Protein AF-A0ABD1QCY7-F1 (afdb_monomer_lite)

Secondary structure (DSSP, 8-state):
-------S----------SS-TT--TTHIIIIIIHHHHHTPPPPS-GGGEEES-GGGS-TTTTT-SSPPPSS-EEE-PPPP--TT--SS-EE-SSEEEEEEEEEEEEEETTTEEEEEEEEEEEESSSTTPEEEEEEEEEEEESSPTTS-----------HHHHHHHHHTTSS-GGG-SEE--TTGGG--TTS-SHHHHHHHHHHH---S--PEE-

Organism: NCBI:txid205694

Foldseek 3Di:
DDDDDDDPDDPPDDPPPQDDPPCQDPQCCVPQPVVCVVVVHDHPPSCLQEEEAACLADDNQARPHPHGHPPHHHYNHDDDDDDPPDPPAWRHYPFWIWGWPDDQDWDQAADPKTKGWTKTFTFGDPDPCGHTPVDMDIDIDIPDDPPPPPVPPDDDDDDLVVVLVCCVVVSYDQQSAQEDEDPPCVQCPCPDPDSNNSVVVSQVVPPDPGGHHYD

pLDDT: mean 72.65, std 16.99, range [29.14, 93.75]

Sequence (215 aa):
MSSTESTDEDDAQDIEDLGIPHNLLERELLEDYFLPFINHEELPANASKIFKTNLYKFHPQFFGMDEPIPWKAIVFTPIPRKTKYSLVADRKTKTGFWKIKKGPKLVPYGLDMVAYKREFDFYEVNTLRGRFTGISMIEYRLTNRPGNNVNGRFVLVMTPQILLHNLSHCFIRIEIIALLIFDECRYAQLESNHPYAEIMKIFYKADMAKLPYLA

InterPro domains:
  IPR003441 NAC domain [PF02365] (26-142)
  IPR003441 NAC domain [PS51005] (16-175)
  IPR027417 P-loop containing nucleoside triphosphate hydrolase [G3DSA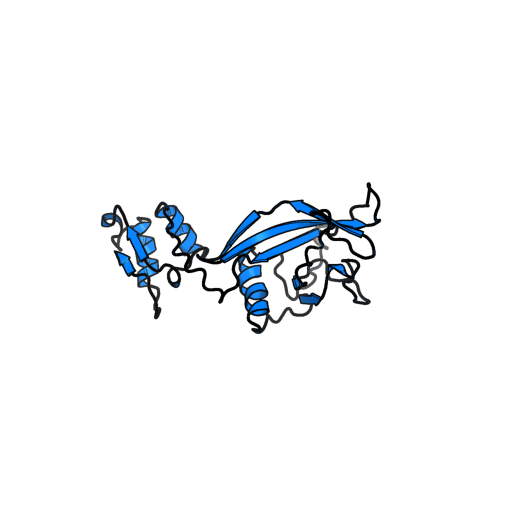:3.40.50.300] (119-213)
  IPR036093 NAC domain superfamily [SSF101941] (26-153)
  IPR051363 RIG-I-like Receptor (RLR) Helicase [PTHR14074] (149-204)

Structure (mmCIF, N/CA/C/O backbone):
data_AF-A0ABD1QCY7-F1
#
_entry.id   AF-A0ABD1QCY7-F1
#
loop_
_atom_site.group_PDB
_atom_site.id
_atom_site.type_symbol
_atom_site.label_atom_id
_atom_site.label_alt_id
_atom_site.label_comp_id
_atom_site.label_asym_id
_atom_site.label_entity_id
_atom_site.label_seq_id
_atom_site.pdbx_PDB_ins_code
_atom_site.Cartn_x
_atom_site.Cartn_y
_atom_site.Cartn_z
_atom_site.occupancy
_atom_site.B_iso_or_equiv
_atom_site.auth_seq_id
_atom_site.auth_comp_id
_atom_site.auth_asym_id
_atom_site.auth_atom_id
_atom_site.pdbx_PDB_model_num
ATOM 1 N N . MET A 1 1 ? 31.342 49.978 10.250 1.00 38.22 1 MET A N 1
ATOM 2 C CA . MET A 1 1 ? 31.518 48.962 9.190 1.00 38.22 1 MET A CA 1
ATOM 3 C C . MET A 1 1 ? 31.763 47.652 9.939 1.00 38.22 1 MET A C 1
ATOM 5 O O . MET A 1 1 ? 32.809 47.568 10.558 1.00 38.22 1 MET A O 1
ATOM 9 N N . SER A 1 2 ? 30.801 46.745 10.185 1.00 30.81 2 SER A N 1
ATOM 10 C CA . SER A 1 2 ? 29.719 46.216 9.316 1.00 30.81 2 SER A CA 1
ATOM 11 C C . SER A 1 2 ? 30.316 45.607 8.039 1.00 30.81 2 SER A C 1
ATOM 13 O O . SER A 1 2 ? 31.041 46.346 7.379 1.00 30.81 2 SER A O 1
ATOM 15 N N . SER A 1 3 ? 30.105 44.348 7.621 1.00 29.14 3 SER A N 1
ATOM 16 C CA . SER A 1 3 ? 29.377 43.146 8.129 1.00 29.14 3 SER A CA 1
ATOM 17 C C . SER A 1 3 ? 29.887 41.907 7.320 1.00 29.14 3 SER A C 1
ATOM 19 O O . SER A 1 3 ? 30.569 42.148 6.327 1.00 29.14 3 SER A O 1
ATOM 21 N N . THR A 1 4 ? 29.670 40.603 7.584 1.00 33.12 4 THR A N 1
ATOM 22 C CA . THR A 1 4 ? 28.994 39.760 8.620 1.00 33.12 4 THR A CA 1
ATOM 23 C C . THR A 1 4 ? 29.551 38.309 8.525 1.00 33.12 4 THR A C 1
ATOM 25 O O . THR A 1 4 ? 30.423 38.056 7.697 1.00 33.12 4 THR A O 1
ATOM 28 N N . GLU A 1 5 ? 29.070 37.359 9.340 1.00 40.97 5 GLU A N 1
ATOM 29 C CA . GLU A 1 5 ? 29.265 35.901 9.157 1.00 40.97 5 GLU A CA 1
ATOM 30 C C . GLU A 1 5 ? 28.408 35.304 8.016 1.00 40.97 5 GLU A C 1
ATOM 32 O O . GLU A 1 5 ? 27.333 35.826 7.720 1.00 40.97 5 GLU A O 1
ATOM 37 N N . SER A 1 6 ? 28.862 34.171 7.465 1.00 30.45 6 SER A N 1
ATOM 38 C CA . SER A 1 6 ? 28.091 33.040 6.890 1.00 30.45 6 SER A CA 1
ATOM 39 C C . SER A 1 6 ? 29.130 31.951 6.553 1.00 30.45 6 SER A C 1
ATOM 41 O O . SER A 1 6 ? 30.051 32.244 5.795 1.00 30.45 6 SER A O 1
ATOM 43 N N . THR A 1 7 ? 29.225 30.782 7.193 1.00 32.97 7 THR A N 1
ATOM 44 C CA . THR A 1 7 ? 28.228 29.709 7.394 1.00 32.97 7 THR A CA 1
ATOM 45 C C . THR A 1 7 ? 27.811 29.076 6.068 1.00 32.97 7 THR A C 1
ATOM 47 O O . THR A 1 7 ? 26.794 29.454 5.500 1.00 32.97 7 THR A O 1
ATOM 50 N N . ASP A 1 8 ? 28.605 28.106 5.602 1.00 33.22 8 ASP A N 1
ATOM 51 C CA . ASP A 1 8 ? 28.266 27.211 4.488 1.00 33.22 8 ASP A CA 1
ATOM 52 C C . ASP A 1 8 ? 27.304 26.101 4.973 1.00 33.22 8 ASP A C 1
ATOM 54 O O . ASP A 1 8 ? 27.658 24.922 5.047 1.00 33.22 8 ASP A O 1
ATOM 58 N N . GLU A 1 9 ? 26.086 26.496 5.342 1.00 43.38 9 GLU A N 1
ATOM 59 C CA . GLU A 1 9 ? 24.911 25.618 5.394 1.00 43.38 9 GLU A CA 1
ATOM 60 C C . GLU A 1 9 ? 23.889 26.128 4.360 1.00 43.38 9 GLU A C 1
ATOM 62 O O . GLU A 1 9 ? 23.876 27.312 4.038 1.00 43.38 9 GLU A O 1
ATOM 67 N N . ASP A 1 10 ? 23.056 25.219 3.847 1.00 40.22 10 ASP A N 1
ATOM 68 C CA . ASP A 1 10 ? 22.027 25.432 2.815 1.00 40.22 10 ASP A CA 1
ATOM 69 C C . ASP A 1 10 ? 22.489 25.813 1.393 1.00 40.22 10 ASP A C 1
ATOM 71 O O . ASP A 1 10 ? 22.553 26.973 1.001 1.00 40.22 10 ASP A O 1
ATOM 75 N N . ASP A 1 11 ? 22.628 24.783 0.549 1.00 33.50 11 ASP A N 1
ATOM 76 C CA . ASP A 1 11 ? 22.335 24.889 -0.894 1.00 33.50 11 ASP A CA 1
ATOM 77 C C . ASP A 1 11 ? 21.635 23.613 -1.424 1.00 33.50 11 ASP A C 1
ATOM 79 O O . ASP A 1 11 ? 21.791 23.175 -2.566 1.00 33.50 11 ASP A O 1
ATOM 83 N N . ALA A 1 12 ? 20.812 22.994 -0.570 1.00 36.62 12 ALA A N 1
ATOM 84 C CA . ALA A 1 12 ? 19.823 21.996 -0.975 1.00 36.62 12 ALA A CA 1
ATOM 85 C C . ALA A 1 12 ? 18.541 22.710 -1.439 1.00 36.62 12 ALA A C 1
ATOM 87 O O . ALA A 1 12 ? 17.493 22.571 -0.818 1.00 36.62 12 ALA A O 1
ATOM 88 N N . GLN A 1 13 ? 18.653 23.516 -2.502 1.00 36.19 13 GLN A N 1
ATOM 89 C CA . GLN A 1 13 ? 17.562 24.368 -2.984 1.00 36.19 13 GLN A CA 1
ATOM 90 C C . GLN A 1 13 ? 16.279 23.569 -3.239 1.00 36.19 13 GLN A C 1
ATOM 92 O O . GLN A 1 13 ? 16.278 22.575 -3.973 1.00 36.19 13 GLN A O 1
ATOM 97 N N . ASP A 1 14 ? 15.195 24.039 -2.620 1.00 38.22 14 ASP A N 1
ATOM 98 C CA . ASP A 1 14 ? 13.880 23.411 -2.637 1.00 38.22 14 ASP A CA 1
ATOM 99 C C . ASP A 1 14 ? 13.366 23.212 -4.067 1.00 38.22 14 ASP A C 1
ATOM 101 O O . ASP A 1 14 ? 12.888 24.132 -4.734 1.00 38.22 14 ASP A O 1
ATOM 105 N N . ILE A 1 15 ? 13.398 21.962 -4.530 1.00 38.19 15 ILE A N 1
ATOM 106 C CA . ILE A 1 15 ? 12.567 21.541 -5.654 1.00 38.19 15 ILE A CA 1
ATOM 107 C C . ILE A 1 15 ? 11.136 21.506 -5.120 1.00 38.19 15 ILE A C 1
ATOM 109 O O . ILE A 1 15 ? 10.785 20.560 -4.415 1.00 38.19 15 ILE A O 1
ATOM 113 N N . GLU A 1 16 ? 10.321 22.514 -5.458 1.00 37.19 16 GLU A N 1
ATOM 114 C CA . GLU A 1 16 ? 8.898 22.562 -5.100 1.00 37.19 16 GLU A CA 1
ATOM 115 C C . GLU A 1 16 ? 8.225 21.216 -5.419 1.00 37.19 16 GLU A C 1
ATOM 117 O O . GLU A 1 16 ? 7.999 20.853 -6.581 1.00 37.19 16 GLU A O 1
ATOM 122 N N . ASP A 1 17 ? 7.930 20.438 -4.371 1.00 45.06 17 ASP A N 1
ATOM 123 C CA . ASP A 1 17 ? 7.422 19.075 -4.493 1.00 45.06 17 ASP A CA 1
ATOM 124 C C . ASP A 1 17 ? 5.939 19.098 -4.871 1.00 45.06 17 ASP A C 1
ATOM 126 O O . ASP A 1 17 ? 5.046 18.824 -4.070 1.00 45.06 17 ASP A O 1
ATOM 130 N N . LEU A 1 18 ? 5.673 19.401 -6.144 1.00 41.47 18 LEU A N 1
ATOM 131 C CA . LEU A 1 18 ? 4.349 19.364 -6.756 1.00 41.47 18 LEU A CA 1
ATOM 132 C C . LEU A 1 18 ? 3.854 17.916 -6.870 1.00 41.47 18 LEU A C 1
ATOM 134 O O . LEU A 1 18 ? 3.820 17.316 -7.945 1.00 41.47 18 LEU A O 1
ATOM 138 N N . GLY A 1 19 ? 3.546 17.286 -5.736 1.00 57.03 19 GLY A N 1
ATOM 139 C CA . GLY A 1 19 ? 2.358 16.452 -5.676 1.00 57.03 19 GLY A CA 1
ATOM 140 C C . GLY A 1 19 ? 2.353 15.220 -4.771 1.00 57.03 19 GLY A C 1
ATOM 141 O O . GLY A 1 19 ? 1.276 14.899 -4.289 1.00 57.03 19 GLY A O 1
ATOM 142 N N . ILE A 1 20 ? 3.456 14.499 -4.531 1.00 52.41 20 ILE A N 1
ATOM 143 C CA . ILE A 1 20 ? 3.410 13.271 -3.702 1.00 52.41 20 ILE A CA 1
ATOM 144 C C . ILE A 1 20 ? 4.180 13.514 -2.406 1.00 52.41 20 ILE A C 1
ATOM 146 O O . ILE A 1 20 ? 5.406 13.449 -2.462 1.00 52.41 20 ILE A O 1
ATOM 150 N N . PRO A 1 21 ? 3.500 13.652 -1.247 1.00 56.81 21 PRO A N 1
ATOM 151 C CA . PRO A 1 21 ? 4.145 13.851 0.044 1.00 56.81 21 PRO A CA 1
ATOM 152 C C . PRO A 1 21 ? 5.373 12.960 0.236 1.00 56.81 21 PRO A C 1
ATOM 154 O O . PRO A 1 21 ? 5.299 11.730 0.081 1.00 56.81 21 PRO A O 1
ATOM 157 N N . HIS A 1 22 ? 6.506 13.566 0.602 1.00 48.53 22 HIS A N 1
ATOM 158 C CA . HIS A 1 22 ? 7.756 12.853 0.885 1.00 48.53 22 HIS A CA 1
ATOM 159 C C . HIS A 1 22 ? 7.519 11.637 1.805 1.00 48.53 22 HIS A C 1
ATOM 161 O O . HIS A 1 22 ? 7.961 10.532 1.474 1.00 48.53 22 HIS A O 1
ATOM 167 N N . ASN A 1 23 ? 6.689 11.808 2.843 1.00 55.94 23 ASN A N 1
ATOM 168 C CA . ASN A 1 23 ? 6.316 10.794 3.839 1.00 55.94 23 ASN A CA 1
ATOM 169 C C . ASN A 1 23 ? 4.879 10.245 3.705 1.00 55.94 23 ASN A C 1
ATOM 171 O O . ASN A 1 23 ? 4.237 9.991 4.720 1.00 55.94 23 ASN A O 1
ATOM 175 N N . LEU A 1 24 ? 4.381 10.031 2.479 1.00 64.56 24 LEU A N 1
ATOM 176 C CA . LEU A 1 24 ? 3.076 9.387 2.255 1.00 64.56 24 LEU A CA 1
ATOM 177 C C . LEU A 1 24 ? 2.952 8.058 3.038 1.00 64.56 24 LEU A C 1
ATOM 179 O O . LEU A 1 24 ? 3.728 7.119 2.813 1.00 64.56 24 LEU A O 1
ATOM 183 N N . LEU A 1 25 ? 1.981 7.978 3.947 1.00 72.06 25 LEU A N 1
ATOM 184 C CA . LEU A 1 25 ? 1.747 6.827 4.818 1.00 72.06 25 LEU A CA 1
ATOM 185 C C . LEU A 1 25 ? 1.228 5.617 4.022 1.00 72.06 25 LEU A C 1
ATOM 187 O O . LEU A 1 25 ? 0.581 5.756 2.983 1.00 72.06 25 LEU A O 1
ATOM 191 N N . GLU A 1 26 ? 1.442 4.395 4.543 1.00 74.06 26 GLU A N 1
ATOM 192 C CA . GLU A 1 26 ? 0.909 3.165 3.915 1.00 74.06 26 GLU A CA 1
ATOM 193 C C . GLU A 1 26 ? -0.630 3.217 3.770 1.00 74.06 26 GLU A C 1
ATOM 195 O O . GLU A 1 26 ? -1.173 2.575 2.875 1.00 74.06 26 GLU A O 1
ATOM 200 N N . ARG A 1 27 ? -1.314 4.001 4.621 1.00 73.56 27 ARG A N 1
ATOM 201 C CA . ARG A 1 27 ? -2.763 4.251 4.590 1.00 73.56 27 ARG A CA 1
ATOM 202 C C . ARG A 1 27 ? -3.172 5.229 3.483 1.00 73.56 27 ARG A C 1
ATOM 204 O O . ARG A 1 27 ? -4.003 4.860 2.668 1.00 73.56 27 ARG A O 1
ATOM 211 N N . GLU A 1 28 ? -2.566 6.412 3.414 1.00 76.94 28 GLU A N 1
ATOM 212 C CA . GLU A 1 28 ? -2.859 7.452 2.403 1.00 76.94 28 GLU A CA 1
ATOM 213 C C . GLU A 1 28 ? -2.680 6.910 0.975 1.00 76.94 28 GLU A C 1
ATOM 215 O O . GLU A 1 28 ? -3.525 7.097 0.106 1.00 76.94 28 GLU A O 1
ATOM 220 N N . LEU A 1 29 ? -1.637 6.102 0.737 1.00 78.31 29 LEU A N 1
ATOM 221 C CA . LEU A 1 29 ? -1.444 5.424 -0.552 1.00 78.31 29 LEU A CA 1
ATOM 222 C C . LEU A 1 29 ? -2.615 4.490 -0.926 1.00 78.31 29 LEU A C 1
ATOM 224 O O . LEU A 1 29 ? -2.925 4.325 -2.110 1.00 78.31 29 LEU A O 1
ATOM 228 N N . LEU A 1 30 ? -3.264 3.867 0.060 1.00 78.50 30 LEU A N 1
ATOM 229 C CA . LEU A 1 30 ? -4.436 3.020 -0.159 1.00 78.50 30 LEU A CA 1
ATOM 230 C C . LEU A 1 30 ? -5.724 3.847 -0.302 1.00 78.50 30 LEU A C 1
ATOM 232 O O . LEU A 1 30 ? -6.497 3.556 -1.211 1.00 78.50 30 LEU A O 1
ATOM 236 N N . GLU A 1 31 ? -5.932 4.857 0.550 1.00 77.56 31 GLU A N 1
ATOM 237 C CA . GLU A 1 31 ? -7.152 5.685 0.603 1.00 77.56 31 GLU A CA 1
ATOM 238 C C . GLU A 1 31 ? -7.260 6.671 -0.551 1.00 77.56 31 GLU A C 1
ATOM 240 O O . GLU A 1 31 ? -8.290 6.699 -1.212 1.00 77.56 31 GLU A O 1
ATOM 245 N N . ASP A 1 32 ? -6.201 7.424 -0.834 1.00 77.88 32 ASP A N 1
ATOM 246 C CA . ASP A 1 32 ? -6.275 8.575 -1.738 1.00 77.88 32 ASP A CA 1
ATOM 247 C C . ASP A 1 32 ? -5.892 8.210 -3.182 1.00 77.88 32 ASP A C 1
ATOM 249 O O . ASP A 1 32 ? -6.150 8.965 -4.116 1.00 77.88 32 ASP A O 1
ATOM 253 N N . TYR A 1 33 ? -5.267 7.042 -3.385 1.00 81.31 33 TYR A N 1
ATOM 254 C CA . TYR A 1 33 ? -4.750 6.624 -4.694 1.00 81.31 33 TYR A CA 1
ATOM 255 C C . TYR A 1 33 ? -5.262 5.256 -5.131 1.00 81.31 33 TYR A C 1
ATOM 257 O O . TYR A 1 33 ? -5.811 5.126 -6.225 1.00 81.31 33 TYR A O 1
ATOM 265 N N . PHE A 1 34 ? -5.048 4.204 -4.335 1.00 79.06 34 PHE A N 1
ATOM 266 C CA . PHE A 1 34 ? -5.313 2.847 -4.820 1.00 79.06 34 PHE A CA 1
ATOM 267 C C . PHE A 1 34 ? -6.804 2.510 -4.869 1.00 79.06 34 PHE A C 1
ATOM 269 O O . PHE A 1 34 ? -7.238 1.907 -5.852 1.00 79.06 34 PHE A O 1
ATOM 276 N N . LEU A 1 35 ? -7.578 2.911 -3.856 1.00 78.12 35 LEU A N 1
ATOM 277 C CA . LEU A 1 35 ? -9.026 2.706 -3.818 1.00 78.12 35 LEU A CA 1
ATOM 278 C C . LEU A 1 35 ? -9.773 3.541 -4.877 1.00 78.12 35 LEU A C 1
ATOM 280 O O . LEU A 1 35 ? -10.454 2.923 -5.700 1.00 78.12 35 LEU A O 1
ATOM 284 N N . PRO A 1 36 ? -9.570 4.871 -4.986 1.00 79.75 36 PRO A N 1
ATOM 285 C CA . PRO A 1 36 ? -10.172 5.674 -6.047 1.00 79.75 36 PRO A CA 1
ATOM 286 C C . PRO A 1 36 ? -9.847 5.135 -7.446 1.00 79.75 36 PRO A C 1
ATOM 288 O O . PRO A 1 36 ? -10.733 4.980 -8.287 1.00 79.75 36 PRO A O 1
ATOM 291 N N . PHE A 1 37 ? -8.594 4.717 -7.682 1.00 80.44 37 PHE A N 1
ATOM 292 C CA . PHE A 1 37 ? -8.192 4.134 -8.963 1.00 80.44 37 PHE A CA 1
ATOM 293 C C . PHE A 1 37 ? -8.963 2.856 -9.333 1.00 80.44 37 PHE A C 1
ATOM 295 O O . PHE A 1 37 ? -9.325 2.697 -10.502 1.00 80.44 37 PHE A O 1
ATOM 302 N N . ILE A 1 38 ? -9.201 1.934 -8.387 1.00 76.12 38 ILE A N 1
ATOM 303 C CA . ILE A 1 38 ? -9.954 0.700 -8.686 1.00 76.12 38 ILE A CA 1
ATOM 304 C C . ILE A 1 38 ? -11.465 0.928 -8.776 1.00 76.12 38 ILE A C 1
ATOM 306 O O . ILE A 1 38 ? -12.134 0.166 -9.472 1.00 76.12 38 ILE A O 1
ATOM 310 N N . ASN A 1 39 ? -11.983 1.959 -8.106 1.00 76.94 39 ASN A N 1
ATOM 311 C CA . ASN A 1 39 ? -13.393 2.344 -8.147 1.00 76.94 39 ASN A CA 1
ATOM 312 C C . ASN A 1 39 ? -13.743 3.219 -9.366 1.00 76.94 39 ASN A C 1
ATOM 314 O O . ASN A 1 39 ? -14.919 3.471 -9.613 1.00 76.94 39 ASN A O 1
ATOM 318 N N . HIS A 1 40 ? -12.739 3.637 -10.149 1.00 78.38 40 HIS A N 1
ATOM 319 C CA . HIS A 1 40 ? -12.860 4.591 -11.260 1.00 78.38 40 HIS A CA 1
ATOM 320 C C . HIS A 1 40 ? -13.256 6.016 -10.832 1.00 78.38 40 HIS A C 1
ATOM 322 O O . HIS A 1 40 ? -13.827 6.767 -11.620 1.00 78.38 40 HIS A O 1
ATOM 328 N N . GLU A 1 41 ? -12.911 6.389 -9.603 1.00 79.94 41 GLU A N 1
ATOM 329 C CA . GLU A 1 41 ? -13.046 7.744 -9.066 1.00 79.94 41 GLU A CA 1
ATOM 330 C C . GLU A 1 41 ? -11.899 8.651 -9.562 1.00 79.94 41 GLU A C 1
ATOM 332 O O . GLU A 1 41 ? -10.888 8.186 -10.110 1.00 79.94 41 GLU A O 1
ATOM 337 N N . GLU A 1 42 ? -12.051 9.965 -9.384 1.00 79.94 42 GLU A N 1
ATOM 338 C CA . GLU A 1 42 ? -10.982 10.923 -9.675 1.00 79.94 42 GLU A CA 1
ATOM 339 C C . GLU A 1 42 ? -9.834 10.778 -8.667 1.00 79.94 42 GLU A C 1
ATOM 341 O O . GLU A 1 42 ? -10.040 10.548 -7.478 1.00 79.94 42 GLU A O 1
ATOM 346 N N . LEU A 1 43 ? -8.601 10.896 -9.162 1.00 80.81 43 LEU A N 1
ATOM 347 C CA . LEU A 1 43 ? -7.400 10.884 -8.330 1.00 80.81 43 LEU A CA 1
ATOM 348 C C . LEU A 1 43 ? -7.022 12.322 -7.946 1.00 80.81 43 LEU A C 1
ATOM 350 O O . LEU A 1 43 ? -7.348 13.241 -8.702 1.00 80.81 43 LEU A O 1
ATOM 354 N N . PRO A 1 44 ? -6.291 12.529 -6.834 1.00 79.50 44 PRO A N 1
ATOM 355 C CA . PRO A 1 44 ? -5.768 13.840 -6.469 1.00 79.50 44 PRO A CA 1
ATOM 356 C C . PRO A 1 44 ? -5.017 14.517 -7.630 1.00 79.50 44 PRO A C 1
ATOM 358 O O . PRO A 1 44 ? -4.442 13.861 -8.499 1.00 79.50 44 PRO A O 1
ATOM 361 N N . ALA A 1 45 ? -5.003 15.853 -7.645 1.00 64.81 45 ALA A N 1
ATOM 362 C CA . ALA A 1 45 ? -4.534 16.653 -8.786 1.00 64.81 45 ALA A CA 1
ATOM 363 C C . ALA A 1 45 ? -3.024 16.529 -9.115 1.00 64.81 45 ALA A C 1
ATOM 365 O O . ALA A 1 45 ? -2.540 17.122 -10.077 1.00 64.81 45 ALA A O 1
ATOM 366 N N . ASN A 1 46 ? -2.269 15.723 -8.366 1.00 65.00 46 ASN A N 1
ATOM 367 C CA . ASN A 1 46 ? -0.843 15.428 -8.539 1.00 65.00 46 ASN A CA 1
ATOM 368 C C . ASN A 1 46 ? -0.532 14.455 -9.701 1.00 65.00 46 ASN A C 1
ATOM 370 O O . ASN A 1 46 ? 0.399 13.645 -9.633 1.00 65.00 46 ASN A O 1
ATOM 374 N N . ALA A 1 47 ? -1.303 14.537 -10.787 1.00 56.06 47 ALA A N 1
ATOM 375 C CA . ALA A 1 47 ? -1.320 13.557 -11.869 1.00 56.06 47 ALA A CA 1
ATOM 376 C C . ALA A 1 47 ? 0.036 13.355 -12.579 1.00 56.06 47 ALA A C 1
ATOM 378 O O . ALA A 1 47 ? 0.287 12.270 -13.099 1.00 56.06 47 ALA A O 1
ATOM 379 N N . SER A 1 48 ? 0.937 14.346 -12.562 1.00 61.28 48 SER A N 1
ATOM 380 C CA . SER A 1 48 ? 2.271 14.276 -13.189 1.00 61.28 48 SER A CA 1
ATOM 381 C C . SER A 1 48 ? 3.182 13.177 -12.624 1.00 61.28 48 SER A C 1
ATOM 383 O O . SER A 1 48 ? 4.126 12.757 -13.291 1.00 61.28 48 SER A O 1
ATOM 385 N N . LYS A 1 49 ? 2.899 12.681 -11.412 1.00 74.12 49 LYS A N 1
ATOM 386 C CA . LYS A 1 49 ? 3.660 11.608 -10.746 1.00 74.12 49 LYS A CA 1
ATOM 387 C C . LYS A 1 49 ? 2.910 10.263 -10.729 1.00 74.12 49 LYS A C 1
ATOM 389 O O . LYS A 1 49 ? 3.362 9.319 -10.074 1.00 74.12 49 LYS A O 1
ATOM 394 N N . ILE A 1 50 ? 1.779 10.160 -11.440 1.00 79.06 50 ILE A N 1
ATOM 395 C CA . ILE A 1 50 ? 0.899 8.983 -11.477 1.00 79.06 50 ILE A CA 1
ATOM 396 C C . ILE A 1 50 ? 0.857 8.378 -12.887 1.00 79.06 50 ILE A C 1
ATOM 398 O O . ILE A 1 50 ? 0.332 8.967 -13.828 1.00 79.06 50 ILE A O 1
ATOM 402 N N . PHE A 1 51 ? 1.317 7.134 -13.023 1.00 81.56 51 PHE A N 1
ATOM 403 C CA . PHE A 1 51 ? 1.417 6.439 -14.308 1.00 81.56 51 PHE A CA 1
ATOM 404 C C . PHE A 1 51 ? 0.487 5.221 -14.372 1.00 81.56 51 PHE A C 1
ATOM 406 O O . PHE A 1 51 ? 0.434 4.406 -13.453 1.00 81.56 51 PHE A O 1
ATOM 413 N N . LYS A 1 52 ? -0.225 5.052 -15.493 1.00 83.50 52 LYS A N 1
ATOM 414 C CA . LYS A 1 52 ? -1.123 3.911 -15.762 1.00 83.50 52 LYS A CA 1
ATOM 415 C C . LYS A 1 52 ? -0.538 3.070 -16.905 1.00 83.50 52 LYS A C 1
ATOM 417 O O . LYS A 1 52 ? -0.858 3.288 -18.068 1.00 83.50 52 LYS A O 1
ATOM 422 N N . THR A 1 53 ? 0.377 2.147 -16.596 1.00 83.44 53 THR A N 1
ATOM 423 C CA . THR A 1 53 ? 1.168 1.410 -17.607 1.00 83.44 53 THR A CA 1
ATOM 424 C C . THR A 1 53 ? 1.629 0.035 -17.114 1.00 83.44 53 THR A C 1
ATOM 426 O O . THR A 1 53 ? 1.672 -0.238 -15.918 1.00 83.44 53 THR A O 1
ATOM 429 N N . ASN A 1 54 ? 2.004 -0.862 -18.032 1.00 83.31 54 ASN A N 1
ATOM 430 C CA . ASN A 1 54 ? 2.561 -2.166 -17.670 1.00 83.31 54 ASN A CA 1
ATOM 431 C C . ASN A 1 54 ? 4.069 -2.066 -17.404 1.00 83.31 54 ASN A C 1
ATOM 433 O O . ASN A 1 54 ? 4.891 -2.292 -18.295 1.00 83.31 54 ASN A O 1
ATOM 437 N N . LEU A 1 55 ? 4.401 -1.806 -16.140 1.00 84.69 55 LEU A N 1
ATOM 438 C CA . LEU A 1 55 ? 5.755 -1.700 -15.589 1.00 84.69 55 LEU A CA 1
ATOM 439 C C . LEU A 1 55 ? 6.690 -2.867 -15.976 1.00 84.69 55 LEU A C 1
ATOM 441 O O . LEU A 1 55 ? 7.900 -2.681 -16.066 1.00 84.69 55 LEU A O 1
ATOM 445 N N . TYR A 1 56 ? 6.161 -4.062 -16.264 1.00 83.75 56 TYR A N 1
ATOM 446 C CA . TYR A 1 56 ? 6.972 -5.238 -16.616 1.00 83.75 56 TYR A CA 1
ATOM 447 C C . TYR A 1 56 ? 7.397 -5.295 -18.092 1.00 83.75 56 TYR A C 1
ATOM 449 O O . TYR A 1 56 ? 8.209 -6.140 -18.460 1.00 83.75 56 TYR A O 1
ATOM 457 N N . LYS A 1 57 ? 6.886 -4.407 -18.956 1.00 84.62 57 LYS A N 1
ATOM 458 C CA . LYS A 1 57 ? 7.283 -4.347 -20.376 1.00 84.62 57 LYS A CA 1
ATOM 459 C C . LYS A 1 57 ? 8.530 -3.495 -20.644 1.00 84.62 57 LYS A C 1
ATOM 461 O O . LYS A 1 57 ? 9.088 -3.591 -21.739 1.00 84.62 57 LYS A O 1
ATOM 466 N N . PHE A 1 58 ? 8.962 -2.686 -19.678 1.00 85.88 58 PHE A N 1
ATOM 467 C CA . PHE A 1 58 ? 9.879 -1.562 -19.888 1.00 85.88 58 PHE A CA 1
ATOM 468 C C . PHE A 1 58 ? 11.061 -1.567 -18.906 1.00 85.88 58 PHE A C 1
ATOM 470 O O . PHE A 1 58 ? 11.058 -2.304 -17.920 1.00 85.88 58 PHE A O 1
ATOM 477 N N . HIS A 1 59 ? 12.075 -0.738 -19.172 1.00 87.62 59 HIS A N 1
ATOM 478 C CA . HIS A 1 59 ? 13.077 -0.383 -18.163 1.00 87.62 59 HIS A CA 1
ATOM 479 C C . HIS A 1 59 ? 12.434 0.572 -17.137 1.00 87.62 59 HIS A C 1
ATOM 481 O O . HIS A 1 59 ? 11.711 1.487 -17.551 1.00 87.62 59 HIS A O 1
ATOM 487 N N . PRO A 1 60 ? 12.651 0.390 -15.822 1.00 86.50 60 PRO A N 1
ATOM 488 C CA . PRO A 1 60 ? 11.871 1.103 -14.819 1.00 86.50 60 PRO A CA 1
ATOM 489 C C . PRO A 1 60 ? 12.188 2.588 -14.673 1.00 86.50 60 PRO A C 1
ATOM 491 O O . PRO A 1 60 ? 11.375 3.299 -14.107 1.00 86.50 60 PRO A O 1
ATOM 494 N N . GLN A 1 61 ? 13.302 3.074 -15.220 1.00 86.06 61 GLN A N 1
ATOM 495 C CA . GLN A 1 61 ? 13.563 4.515 -15.269 1.00 86.06 61 GLN A CA 1
ATOM 496 C C . GLN A 1 61 ? 12.701 5.260 -16.303 1.00 86.06 61 GLN A C 1
ATOM 498 O O . GLN A 1 61 ? 12.595 6.473 -16.222 1.00 86.06 61 GLN A O 1
ATOM 503 N N . PHE A 1 62 ? 12.080 4.557 -17.256 1.00 84.44 62 PHE A N 1
ATOM 504 C CA . PHE A 1 62 ? 11.363 5.183 -18.378 1.00 84.44 62 PHE A CA 1
ATOM 505 C C . PHE A 1 62 ? 9.895 4.747 -18.485 1.00 84.44 62 PHE A C 1
ATOM 507 O O . PHE A 1 62 ? 9.059 5.489 -18.979 1.00 84.44 62 PHE A O 1
ATOM 514 N N . PHE A 1 63 ? 9.556 3.512 -18.090 1.00 75.25 63 PHE A N 1
ATOM 515 C CA . PHE A 1 63 ? 8.214 2.913 -18.247 1.00 75.25 63 PHE A CA 1
ATOM 516 C C . PHE A 1 63 ? 7.561 3.023 -19.647 1.00 75.25 63 PHE A C 1
ATOM 518 O O . PHE A 1 63 ? 6.349 2.835 -19.777 1.00 75.25 63 PHE A O 1
ATOM 525 N N . GLY A 1 64 ? 8.364 3.244 -20.693 1.00 71.75 64 GLY A N 1
ATOM 526 C CA . GLY A 1 64 ? 7.896 3.423 -22.071 1.00 71.75 64 GLY A CA 1
ATOM 527 C C . GLY A 1 64 ? 7.693 4.880 -22.498 1.00 71.75 64 GLY A C 1
ATOM 528 O O . GLY A 1 64 ? 7.152 5.087 -23.578 1.00 71.75 64 GLY A O 1
ATOM 529 N N . MET A 1 65 ? 8.114 5.843 -21.675 1.00 78.25 65 MET A N 1
ATOM 530 C CA . MET A 1 65 ? 8.258 7.257 -22.030 1.00 78.25 65 MET A CA 1
ATOM 531 C C . MET A 1 65 ? 9.657 7.533 -22.599 1.00 78.25 65 MET A C 1
ATOM 533 O O . MET A 1 65 ? 10.590 6.768 -22.339 1.00 78.25 65 MET A O 1
ATOM 537 N N . ASP A 1 66 ? 9.797 8.631 -23.341 1.00 80.50 66 ASP A N 1
ATOM 538 C CA . ASP A 1 66 ? 11.089 9.091 -23.870 1.00 80.50 66 ASP A CA 1
ATOM 539 C C . ASP A 1 66 ? 11.956 9.758 -22.784 1.00 80.50 66 ASP A C 1
ATOM 541 O O . ASP A 1 66 ? 13.182 9.640 -22.796 1.00 80.50 66 ASP A O 1
ATOM 545 N N . GLU A 1 67 ? 11.320 10.409 -21.806 1.00 81.38 67 GLU A N 1
ATOM 546 C CA . GLU A 1 67 ? 11.977 11.043 -20.659 1.00 81.38 67 GLU A CA 1
ATOM 547 C C . GLU A 1 67 ? 12.025 10.120 -19.425 1.00 81.38 67 GLU A C 1
ATOM 549 O O . GLU A 1 67 ? 11.144 9.269 -19.239 1.00 81.38 67 GLU A O 1
ATOM 554 N N . PRO A 1 68 ? 13.048 10.257 -18.558 1.00 82.81 68 PRO A N 1
ATOM 555 C CA . PRO A 1 68 ? 13.122 9.507 -17.313 1.00 82.81 6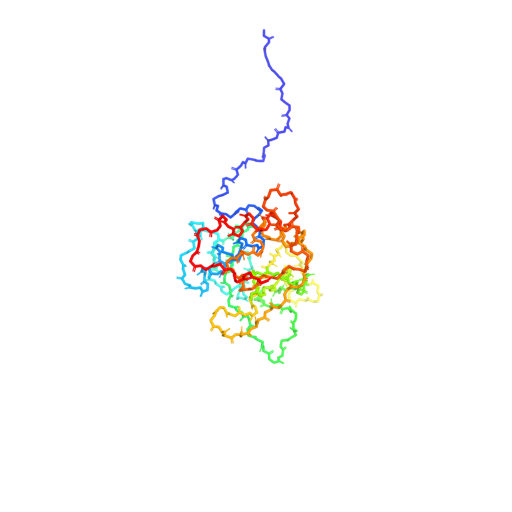8 PRO A CA 1
ATOM 556 C C . PRO A 1 68 ? 12.057 9.972 -16.309 1.00 82.81 68 PRO A C 1
ATOM 558 O O . PRO A 1 68 ? 11.750 11.156 -16.197 1.00 82.81 68 PRO A O 1
ATOM 561 N N . ILE A 1 69 ? 11.524 9.036 -15.526 1.00 78.25 69 ILE A N 1
ATOM 562 C CA . ILE A 1 69 ? 10.547 9.340 -14.474 1.00 78.25 69 ILE A CA 1
ATOM 563 C C . ILE A 1 69 ? 11.172 10.132 -13.308 1.00 78.25 69 ILE A C 1
ATOM 565 O O . ILE A 1 69 ? 12.374 10.001 -13.050 1.00 78.25 69 ILE A O 1
ATOM 569 N N . PRO A 1 70 ? 10.359 10.873 -12.527 1.00 78.88 70 PRO A N 1
ATOM 570 C CA . PRO A 1 70 ? 10.792 11.455 -11.260 1.00 78.88 70 PRO A CA 1
ATOM 571 C C . PRO A 1 70 ? 11.322 10.403 -10.274 1.00 78.88 70 PRO A C 1
ATOM 573 O O . PRO A 1 70 ? 10.931 9.236 -10.315 1.00 78.88 70 PRO A O 1
ATOM 576 N N . TRP A 1 71 ? 12.141 10.841 -9.312 1.00 78.19 71 TRP A N 1
ATOM 577 C CA . TRP A 1 71 ? 12.749 9.982 -8.281 1.00 78.19 71 TRP A CA 1
ATOM 578 C C . TRP A 1 71 ? 11.734 9.173 -7.442 1.00 78.19 71 TRP A C 1
ATOM 580 O O . TRP A 1 71 ? 12.084 8.134 -6.880 1.00 78.19 71 TRP A O 1
ATOM 590 N N . LYS A 1 72 ? 10.471 9.622 -7.381 1.00 80.44 72 LYS A N 1
ATOM 591 C CA . LYS A 1 72 ? 9.331 8.937 -6.757 1.00 80.44 72 LYS A CA 1
ATOM 592 C C . LYS A 1 72 ? 8.097 9.069 -7.653 1.00 80.44 72 LYS A C 1
ATOM 594 O O . LYS A 1 72 ? 7.731 10.172 -8.050 1.00 80.44 72 LYS A O 1
ATOM 599 N N . ALA A 1 73 ? 7.439 7.946 -7.937 1.00 83.81 73 ALA A N 1
ATOM 600 C CA . ALA A 1 73 ? 6.241 7.879 -8.773 1.00 83.81 73 ALA A CA 1
ATOM 601 C C . ALA A 1 73 ? 5.286 6.772 -8.295 1.00 83.81 73 ALA A C 1
ATOM 603 O O . ALA A 1 73 ? 5.727 5.738 -7.785 1.00 83.81 73 ALA A O 1
ATOM 604 N N . ILE A 1 74 ? 3.981 6.962 -8.502 1.00 84.75 74 ILE A N 1
ATOM 605 C CA . ILE A 1 74 ? 2.952 5.930 -8.302 1.00 84.75 74 ILE A CA 1
ATOM 606 C C . ILE A 1 74 ? 2.643 5.297 -9.660 1.00 84.75 74 ILE A C 1
ATOM 608 O O . ILE A 1 74 ? 2.367 5.996 -10.632 1.00 84.75 74 ILE A O 1
ATOM 612 N N . VAL A 1 75 ? 2.683 3.963 -9.740 1.00 86.00 75 VAL A N 1
ATOM 613 C CA . VAL A 1 75 ? 2.479 3.232 -11.001 1.00 86.00 75 VAL A CA 1
ATOM 614 C C . VAL A 1 75 ? 1.396 2.173 -10.847 1.00 86.00 75 VAL A C 1
ATOM 616 O O . VAL A 1 75 ? 1.603 1.122 -10.236 1.00 86.00 75 VAL A O 1
ATOM 619 N N . PHE A 1 76 ? 0.251 2.411 -11.476 1.00 86.62 76 PHE A N 1
ATOM 620 C CA . PHE A 1 76 ? -0.808 1.423 -11.613 1.00 86.62 76 PHE A CA 1
ATOM 621 C C . PHE A 1 76 ? -0.468 0.463 -12.756 1.00 86.62 76 PHE A C 1
ATOM 623 O O . PHE A 1 76 ? -0.627 0.786 -13.936 1.00 86.62 76 PHE A O 1
ATOM 630 N N . THR A 1 77 ? 0.013 -0.730 -12.395 1.00 84.31 77 THR A N 1
ATOM 631 C CA . THR A 1 77 ? 0.430 -1.781 -13.335 1.00 84.31 77 THR A CA 1
ATOM 632 C C . THR A 1 77 ? -0.443 -3.038 -13.226 1.00 84.31 77 THR A C 1
ATOM 634 O O . THR A 1 77 ? -0.801 -3.440 -12.115 1.00 84.31 77 THR A O 1
ATOM 637 N N . PRO A 1 78 ? -0.792 -3.711 -14.343 1.00 82.00 78 PRO A N 1
ATOM 638 C CA . PRO A 1 78 ? -1.536 -4.964 -14.301 1.00 82.00 78 PRO A CA 1
ATOM 639 C C . PRO A 1 78 ? -0.806 -6.050 -13.503 1.00 82.00 78 PRO A C 1
ATOM 641 O O . PRO A 1 78 ? 0.403 -6.248 -13.650 1.00 82.00 78 PRO A O 1
ATOM 644 N N . ILE A 1 79 ? -1.557 -6.826 -12.716 1.00 73.38 79 ILE A N 1
ATOM 645 C CA . ILE A 1 79 ? -1.008 -7.977 -11.989 1.00 73.38 79 ILE A CA 1
ATOM 646 C C . ILE A 1 79 ? -0.425 -8.976 -13.010 1.00 73.38 79 ILE A C 1
ATOM 648 O O . ILE A 1 79 ? -1.157 -9.433 -13.896 1.00 73.38 79 ILE A O 1
ATOM 652 N N . PRO A 1 80 ? 0.863 -9.359 -12.905 1.00 66.69 80 PRO A N 1
ATOM 653 C CA . PRO A 1 80 ? 1.466 -10.294 -13.843 1.00 66.69 80 PRO A CA 1
ATOM 654 C C . PRO A 1 80 ? 0.796 -11.669 -13.723 1.00 66.69 80 PRO A C 1
ATOM 656 O O . PRO A 1 80 ? 0.691 -12.238 -12.632 1.00 66.69 80 PRO A O 1
ATOM 659 N N . ARG A 1 81 ? 0.331 -12.206 -14.859 1.00 57.72 81 ARG A N 1
ATOM 660 C CA . ARG A 1 81 ? -0.289 -13.537 -14.935 1.00 57.72 81 ARG A CA 1
ATOM 661 C C . ARG A 1 81 ? 0.746 -14.599 -14.554 1.00 57.72 81 ARG A C 1
ATOM 663 O O . ARG A 1 81 ? 1.822 -14.642 -15.147 1.00 57.72 81 ARG A O 1
ATOM 670 N N . LYS A 1 82 ? 0.411 -15.485 -13.610 1.00 55.50 82 LYS A N 1
ATOM 671 C CA . LYS A 1 82 ? 1.241 -16.656 -13.284 1.00 55.50 82 LYS A CA 1
ATOM 672 C C . LYS A 1 82 ? 1.286 -17.590 -14.498 1.00 55.50 82 LYS A C 1
ATOM 674 O O . LYS A 1 82 ? 0.297 -18.259 -14.786 1.00 55.50 82 LYS A O 1
ATOM 679 N N . THR A 1 83 ? 2.411 -17.651 -15.205 1.00 45.44 83 THR A N 1
ATOM 680 C CA . THR A 1 83 ? 2.649 -18.699 -16.206 1.00 45.44 83 THR A CA 1
ATOM 681 C C . THR A 1 83 ? 3.163 -19.960 -15.514 1.00 45.44 83 THR A C 1
ATOM 683 O O . THR A 1 83 ? 3.876 -19.884 -14.513 1.00 45.44 83 THR A O 1
ATOM 686 N N . LYS A 1 84 ? 2.815 -21.136 -16.052 1.00 40.84 84 LYS A N 1
ATOM 687 C CA . LYS A 1 84 ? 3.082 -22.461 -15.449 1.00 40.84 84 LYS A CA 1
ATOM 688 C C . LYS A 1 84 ? 4.577 -22.783 -15.238 1.00 40.84 84 LYS A C 1
ATOM 690 O O . LYS A 1 84 ? 4.894 -23.746 -14.552 1.00 40.84 84 LYS A O 1
ATOM 695 N N . TYR A 1 85 ? 5.466 -21.970 -15.816 1.00 39.66 85 TYR A N 1
ATOM 696 C CA . TYR A 1 85 ? 6.927 -22.117 -15.811 1.00 39.66 85 TYR A CA 1
ATOM 697 C C . TYR A 1 85 ? 7.663 -20.880 -15.259 1.00 39.66 85 TYR A C 1
ATOM 699 O O . TYR A 1 85 ? 8.888 -20.806 -15.325 1.00 39.66 85 TYR A O 1
ATOM 707 N N . SER A 1 86 ? 6.940 -19.889 -14.723 1.00 44.47 86 SER A N 1
ATOM 708 C CA . SER A 1 86 ? 7.567 -18.769 -14.016 1.00 44.47 86 SER A CA 1
ATOM 709 C C . SER A 1 86 ? 8.151 -19.272 -12.700 1.00 44.47 86 SER A C 1
ATOM 711 O O . SER A 1 86 ? 7.398 -19.581 -11.775 1.00 44.47 86 SER A O 1
ATOM 713 N N . LEU A 1 87 ? 9.482 -19.272 -12.572 1.00 45.34 87 LEU A N 1
ATOM 714 C CA . LEU A 1 87 ? 10.117 -19.263 -11.253 1.00 45.34 87 LEU A CA 1
ATOM 715 C C . LEU A 1 87 ? 9.524 -18.088 -10.456 1.00 45.34 87 LEU A C 1
ATOM 717 O O . LEU A 1 87 ? 9.355 -16.985 -10.975 1.00 45.34 87 LEU A O 1
ATOM 721 N N . VAL A 1 88 ? 9.078 -18.374 -9.234 1.00 49.22 88 VAL A N 1
ATOM 722 C CA . VAL A 1 88 ? 7.920 -17.690 -8.620 1.00 49.22 88 VAL A CA 1
ATOM 723 C C . VAL A 1 88 ? 8.253 -16.316 -7.998 1.00 49.22 88 VAL A C 1
ATOM 725 O O . VAL A 1 88 ? 7.354 -15.622 -7.523 1.00 49.22 88 VAL A O 1
ATOM 728 N N . ALA A 1 89 ? 9.523 -15.896 -8.024 1.00 53.44 89 ALA A N 1
ATOM 729 C CA . ALA A 1 89 ? 10.010 -14.694 -7.341 1.00 53.44 89 ALA A CA 1
ATOM 730 C C . ALA A 1 89 ? 10.242 -13.471 -8.253 1.00 53.44 89 ALA A C 1
ATOM 732 O O . ALA A 1 89 ? 9.878 -12.358 -7.864 1.00 53.44 89 ALA A O 1
ATOM 733 N N . ASP A 1 90 ? 10.807 -13.664 -9.451 1.00 59.91 90 ASP A N 1
ATOM 734 C CA . ASP A 1 90 ? 11.418 -12.568 -10.217 1.00 59.91 90 ASP A CA 1
ATOM 735 C C . ASP A 1 90 ? 10.559 -12.095 -11.396 1.00 59.91 90 ASP A C 1
ATOM 737 O O . ASP A 1 90 ? 10.111 -12.886 -12.232 1.00 59.91 90 ASP A O 1
ATOM 741 N N . ARG A 1 91 ? 10.361 -10.776 -11.514 1.00 77.31 91 ARG A N 1
ATOM 742 C CA . ARG A 1 91 ? 9.548 -10.176 -12.588 1.00 77.31 91 ARG A CA 1
ATOM 743 C C . ARG A 1 91 ? 10.455 -9.635 -13.675 1.00 77.31 91 ARG A C 1
ATOM 745 O O . ARG A 1 91 ? 10.996 -8.537 -13.553 1.00 77.31 91 ARG A O 1
ATOM 752 N N . LYS A 1 92 ? 10.633 -10.428 -14.724 1.00 82.19 92 LYS A N 1
ATOM 753 C CA . LYS A 1 92 ? 11.485 -10.081 -15.864 1.00 82.19 92 LYS A CA 1
ATOM 754 C C . LYS A 1 92 ? 10.894 -8.929 -16.676 1.00 82.19 92 LYS A C 1
ATOM 756 O O . LYS A 1 92 ? 9.689 -8.894 -16.918 1.00 82.19 92 LYS A O 1
ATOM 761 N N . THR A 1 93 ? 11.768 -8.035 -17.118 1.00 81.06 93 THR A N 1
ATOM 762 C CA . THR A 1 93 ? 11.523 -7.033 -18.162 1.00 81.06 93 THR A CA 1
ATOM 763 C C . THR A 1 93 ? 12.403 -7.366 -19.376 1.00 81.06 93 THR A C 1
ATOM 765 O O . THR A 1 93 ? 13.063 -8.407 -19.401 1.00 81.06 93 THR A O 1
ATOM 768 N N . LYS A 1 94 ? 12.434 -6.510 -20.407 1.00 81.00 94 LYS A N 1
ATOM 769 C CA . LYS A 1 94 ? 13.367 -6.686 -21.539 1.00 81.00 94 LYS A CA 1
ATOM 770 C C . LYS A 1 94 ? 14.842 -6.511 -21.145 1.00 81.00 94 LYS A C 1
ATOM 772 O O . LYS A 1 94 ? 15.706 -7.093 -21.788 1.00 81.00 94 LYS A O 1
ATOM 777 N N . THR A 1 95 ? 15.121 -5.692 -20.131 1.00 85.00 95 THR A N 1
ATOM 778 C CA . THR A 1 95 ? 16.467 -5.192 -19.786 1.00 85.00 95 THR A CA 1
ATOM 779 C C . THR A 1 95 ? 17.013 -5.753 -18.470 1.00 85.00 95 THR A C 1
ATOM 781 O O . THR A 1 95 ? 18.215 -5.693 -18.214 1.00 85.00 95 THR A O 1
ATOM 784 N N . GLY A 1 96 ? 16.150 -6.340 -17.642 1.00 88.00 96 GLY A N 1
ATOM 785 C CA . GLY A 1 96 ? 16.515 -6.821 -16.317 1.00 88.00 96 GLY A CA 1
ATOM 786 C C . GLY A 1 96 ? 15.382 -7.575 -15.632 1.00 88.00 96 GLY A C 1
ATOM 787 O O . GLY A 1 96 ? 14.498 -8.139 -16.282 1.00 88.00 96 GLY A O 1
ATOM 788 N N . PHE A 1 97 ? 15.403 -7.602 -14.305 1.00 86.69 97 PHE A N 1
ATOM 789 C CA . PHE A 1 97 ? 14.374 -8.246 -13.499 1.00 86.69 97 PHE A CA 1
ATOM 790 C C . PHE A 1 97 ? 14.205 -7.576 -12.134 1.00 86.69 97 PHE A C 1
ATOM 792 O O . PHE A 1 97 ? 15.158 -7.102 -11.520 1.00 86.69 97 PHE A O 1
ATOM 799 N N . TRP A 1 98 ? 12.969 -7.575 -11.643 1.00 87.19 98 TRP A N 1
ATOM 800 C CA . TRP A 1 98 ? 12.649 -7.215 -10.265 1.00 87.19 98 TRP A CA 1
ATOM 801 C C . TRP A 1 98 ? 12.785 -8.433 -9.364 1.00 87.19 98 TRP A C 1
ATOM 803 O O . TRP A 1 98 ? 12.055 -9.407 -9.561 1.00 87.19 98 TRP A O 1
ATOM 813 N N . LYS A 1 99 ? 13.652 -8.347 -8.358 1.00 87.06 99 LYS A N 1
ATOM 814 C CA . LYS A 1 99 ? 13.871 -9.385 -7.345 1.00 87.06 99 LYS A CA 1
ATOM 815 C C . LYS A 1 99 ? 13.218 -8.977 -6.027 1.00 87.06 99 LYS A C 1
ATOM 817 O O . LYS A 1 99 ? 13.273 -7.807 -5.658 1.00 87.06 99 LYS A O 1
ATOM 822 N N . ILE A 1 100 ? 12.608 -9.919 -5.304 1.00 86.50 100 ILE A N 1
ATOM 823 C CA . ILE A 1 100 ? 12.035 -9.640 -3.974 1.00 86.50 100 ILE A CA 1
ATOM 824 C C . ILE A 1 100 ? 13.160 -9.290 -2.990 1.00 86.50 100 ILE A C 1
ATOM 826 O O . ILE A 1 100 ? 14.088 -10.074 -2.797 1.00 86.50 100 ILE A O 1
ATOM 830 N N . LYS A 1 101 ? 13.017 -8.135 -2.337 1.00 88.56 101 LYS A N 1
ATOM 831 C CA . LYS A 1 101 ? 13.838 -7.653 -1.221 1.00 88.56 101 LYS A CA 1
ATOM 832 C C . LYS A 1 101 ? 13.214 -8.016 0.127 1.00 88.56 101 LYS A C 1
ATOM 834 O O . LYS A 1 101 ? 13.907 -8.495 1.019 1.00 88.56 101 LYS A O 1
ATOM 839 N N . LYS A 1 102 ? 11.899 -7.801 0.278 1.00 87.44 102 LYS A N 1
ATOM 840 C CA . LYS A 1 102 ? 11.173 -7.992 1.547 1.00 87.44 102 LYS A CA 1
ATOM 841 C C . LYS A 1 102 ? 9.689 -8.308 1.340 1.00 87.44 102 LYS A C 1
ATOM 843 O O . LYS A 1 102 ? 9.070 -7.874 0.368 1.00 87.44 102 LYS A O 1
ATOM 848 N N . GLY A 1 103 ? 9.102 -9.010 2.307 1.00 81.94 103 GLY A N 1
ATOM 849 C CA . GLY A 1 103 ? 7.677 -9.342 2.359 1.00 81.94 103 GLY A CA 1
ATOM 850 C C . GLY A 1 103 ? 7.341 -10.746 1.828 1.00 81.94 103 GLY A C 1
ATOM 851 O O . GLY A 1 103 ? 8.244 -11.500 1.472 1.00 81.94 103 GLY A O 1
ATOM 852 N N . PRO A 1 104 ? 6.046 -11.116 1.760 1.00 81.94 104 PRO A N 1
ATOM 853 C CA . PRO A 1 104 ? 4.878 -10.264 2.001 1.00 81.94 104 PRO A CA 1
ATOM 854 C C . PRO A 1 104 ? 4.739 -9.804 3.460 1.00 81.94 104 PRO A C 1
ATOM 856 O O . PRO A 1 104 ? 4.810 -10.613 4.377 1.00 81.94 104 PRO A O 1
ATOM 859 N N . LYS A 1 105 ? 4.490 -8.506 3.658 1.00 81.25 105 LYS A N 1
ATOM 860 C CA . LYS A 1 105 ? 4.005 -7.924 4.919 1.00 81.25 105 LYS A CA 1
ATOM 861 C C . LYS A 1 105 ? 2.494 -7.707 4.786 1.00 81.25 105 LYS A C 1
ATOM 863 O O . LYS A 1 105 ? 2.042 -7.205 3.756 1.00 81.25 105 LYS A O 1
ATOM 868 N N . LEU A 1 106 ? 1.728 -8.076 5.810 1.00 75.00 106 LEU A N 1
ATOM 869 C CA . LEU A 1 106 ? 0.323 -7.684 5.943 1.00 75.00 106 LEU A CA 1
ATOM 870 C C . LEU A 1 106 ? 0.241 -6.182 6.250 1.00 75.00 106 LEU A C 1
ATOM 872 O O . LEU A 1 106 ? 0.904 -5.701 7.168 1.00 75.00 106 LEU A O 1
ATOM 876 N N . VAL A 1 107 ? -0.572 -5.462 5.487 1.00 73.62 107 VAL A N 1
ATOM 877 C CA . VAL A 1 107 ? -0.970 -4.077 5.745 1.00 73.62 107 VAL A CA 1
ATOM 878 C C . VAL A 1 107 ? -2.477 -4.115 6.013 1.00 73.62 107 VAL A C 1
ATOM 880 O O . VAL A 1 107 ? -3.249 -4.305 5.067 1.00 73.62 107 VAL A O 1
ATOM 883 N N . PRO A 1 108 ? -2.902 -4.048 7.289 1.00 67.88 108 PRO A N 1
ATOM 884 C CA . PRO A 1 108 ? -4.313 -3.957 7.642 1.00 67.88 108 PRO A CA 1
ATOM 885 C C . PRO A 1 108 ? -4.931 -2.692 7.046 1.00 67.88 108 PRO A C 1
ATOM 887 O O . PRO A 1 108 ? -4.301 -1.635 7.063 1.00 67.88 108 PRO A O 1
ATOM 890 N N . TYR A 1 109 ? -6.156 -2.798 6.538 1.00 65.75 109 TYR A N 1
ATOM 891 C CA . TYR A 1 109 ? -6.939 -1.661 6.079 1.00 65.75 109 TYR A CA 1
ATOM 892 C C . TYR A 1 109 ? -8.411 -1.845 6.464 1.00 65.75 109 TYR A C 1
ATOM 894 O O . TYR A 1 109 ? -9.097 -2.743 5.965 1.00 65.75 109 TYR A O 1
ATOM 902 N N . GLY A 1 110 ? -8.907 -0.983 7.353 1.00 61.25 110 GLY A N 1
ATOM 903 C CA . GLY A 1 110 ? -10.237 -1.144 7.934 1.00 61.25 110 GLY A CA 1
ATOM 904 C C . GLY A 1 110 ? -10.412 -2.530 8.569 1.00 61.25 110 GLY A C 1
ATOM 905 O O . GLY A 1 110 ? -9.477 -3.072 9.158 1.00 61.25 110 GLY A O 1
ATOM 906 N N . LEU A 1 111 ? -11.611 -3.104 8.442 1.00 53.38 111 LEU A N 1
ATOM 907 C CA . LEU A 1 111 ? -11.927 -4.438 8.972 1.00 53.38 111 LEU A CA 1
ATOM 908 C C . LEU A 1 111 ? -11.803 -5.554 7.923 1.00 53.38 111 LEU A C 1
ATOM 910 O O . LEU A 1 111 ? -11.341 -6.642 8.255 1.00 53.38 111 LEU A O 1
ATOM 914 N N . ASP A 1 112 ? -12.166 -5.280 6.664 1.00 57.00 112 ASP A N 1
ATOM 915 C CA . ASP A 1 112 ? -12.351 -6.327 5.645 1.00 57.00 112 ASP A CA 1
ATOM 916 C C . ASP A 1 112 ? -11.249 -6.389 4.578 1.00 57.00 112 ASP A C 1
ATOM 918 O O . ASP A 1 112 ? -11.156 -7.372 3.832 1.00 57.00 112 ASP A O 1
ATOM 922 N N . MET A 1 113 ? -10.415 -5.349 4.456 1.00 60.81 113 MET A N 1
ATOM 923 C CA . MET A 1 113 ? -9.407 -5.275 3.403 1.00 60.81 113 MET A CA 1
ATOM 924 C C . MET A 1 113 ? -8.014 -5.547 3.962 1.00 60.81 113 MET A C 1
ATOM 926 O O . MET A 1 113 ? -7.448 -4.796 4.748 1.00 60.81 113 MET A O 1
ATOM 930 N N . VAL A 1 114 ? -7.407 -6.627 3.488 1.00 63.19 114 VAL A N 1
ATOM 931 C CA . VAL A 1 114 ? -5.994 -6.894 3.734 1.00 63.19 114 VAL A CA 1
ATOM 932 C C . VAL A 1 114 ? -5.223 -6.547 2.470 1.00 63.19 114 VAL A C 1
ATOM 934 O O . VAL A 1 114 ? -5.436 -7.160 1.418 1.00 63.19 114 VAL A O 1
ATOM 937 N N . ALA A 1 115 ? -4.311 -5.584 2.565 1.00 74.62 115 ALA A N 1
ATOM 938 C CA . ALA A 1 115 ? -3.308 -5.355 1.539 1.00 74.62 115 ALA A CA 1
ATOM 939 C C . ALA A 1 115 ? -2.029 -6.144 1.872 1.00 74.62 115 ALA A C 1
ATOM 941 O O . ALA A 1 115 ? -1.640 -6.290 3.030 1.00 74.62 115 ALA A O 1
ATOM 942 N N . TYR A 1 116 ? -1.341 -6.654 0.853 1.00 78.94 116 TYR A N 1
ATOM 943 C CA . TYR A 1 116 ? 0.024 -7.160 0.983 1.00 78.94 116 TYR A CA 1
ATOM 944 C C . TYR A 1 116 ? 1.010 -6.138 0.439 1.00 78.94 116 TYR A C 1
ATOM 946 O O . TYR A 1 116 ? 0.937 -5.791 -0.740 1.00 78.94 116 TYR A O 1
ATOM 954 N N . LYS A 1 117 ? 1.976 -5.747 1.272 1.00 84.19 117 LYS A N 1
ATOM 955 C CA . LYS A 1 117 ? 3.170 -5.003 0.867 1.00 84.19 117 LYS A CA 1
ATOM 956 C C . LYS A 1 117 ? 4.311 -5.961 0.536 1.00 84.19 117 LYS A C 1
ATOM 958 O O . LYS A 1 117 ? 4.570 -6.919 1.273 1.00 84.19 117 LYS A O 1
ATOM 963 N N . ARG A 1 118 ? 5.022 -5.692 -0.556 1.00 86.31 118 ARG A N 1
ATOM 964 C CA . ARG A 1 118 ? 6.286 -6.342 -0.931 1.00 86.31 118 ARG A CA 1
ATOM 965 C C . ARG A 1 118 ? 7.258 -5.300 -1.454 1.00 86.31 118 ARG A C 1
ATOM 967 O O . ARG A 1 118 ? 6.859 -4.404 -2.185 1.00 86.31 118 ARG A O 1
ATOM 974 N N . GLU A 1 119 ? 8.528 -5.448 -1.121 1.00 89.44 119 GLU A N 1
ATOM 975 C CA . GLU A 1 119 ? 9.598 -4.576 -1.602 1.00 89.44 119 GLU A CA 1
ATOM 976 C C . GLU A 1 119 ? 10.438 -5.355 -2.615 1.00 89.44 119 GLU A C 1
ATOM 978 O O . GLU A 1 119 ? 10.715 -6.543 -2.417 1.00 89.44 119 GLU A O 1
ATOM 983 N N . PHE A 1 120 ? 10.823 -4.695 -3.702 1.00 90.19 120 PHE A N 1
ATOM 984 C CA . PHE A 1 120 ? 11.614 -5.250 -4.794 1.00 90.19 120 PHE A CA 1
ATOM 985 C C . PHE A 1 120 ? 12.764 -4.311 -5.142 1.00 90.19 120 PHE A C 1
ATOM 987 O O . PHE A 1 120 ? 12.579 -3.098 -5.149 1.00 90.19 120 PHE A O 1
ATOM 994 N N . ASP A 1 121 ? 13.896 -4.887 -5.525 1.00 91.56 121 ASP A N 1
ATOM 995 C CA . ASP A 1 121 ? 15.029 -4.176 -6.119 1.00 91.56 121 ASP A CA 1
ATOM 996 C C . ASP A 1 121 ? 15.128 -4.564 -7.607 1.00 91.56 121 ASP A C 1
ATOM 998 O O . ASP A 1 121 ? 14.896 -5.728 -7.965 1.00 91.56 121 ASP A O 1
ATOM 1002 N N . PHE A 1 122 ? 15.440 -3.609 -8.490 1.00 90.31 122 PHE A N 1
ATOM 1003 C CA . PHE A 1 122 ? 15.650 -3.882 -9.915 1.00 90.31 122 PHE A CA 1
ATOM 1004 C C . PHE A 1 122 ? 17.122 -4.154 -10.232 1.00 90.31 122 PHE A C 1
ATOM 1006 O O . PHE A 1 122 ? 18.022 -3.389 -9.859 1.00 90.31 122 PHE A O 1
ATOM 1013 N N . TYR A 1 123 ? 17.344 -5.232 -10.982 1.00 89.69 123 TYR A N 1
ATOM 1014 C CA . TYR A 1 123 ? 18.652 -5.683 -11.425 1.00 89.69 123 TYR A CA 1
ATOM 1015 C C . TYR A 1 123 ? 18.726 -5.694 -12.951 1.00 89.69 123 TYR A C 1
ATOM 1017 O O . TYR A 1 123 ? 17.922 -6.355 -13.613 1.00 89.69 123 TYR A O 1
ATOM 1025 N N . GLU A 1 124 ? 19.712 -4.998 -13.507 1.00 87.56 124 GLU A N 1
ATOM 1026 C CA . GLU A 1 124 ? 20.037 -5.053 -14.932 1.00 87.56 124 GLU A CA 1
ATOM 1027 C C . GLU A 1 124 ? 20.879 -6.279 -15.280 1.00 87.56 124 GLU A C 1
ATOM 1029 O O . GLU A 1 124 ? 21.659 -6.772 -14.463 1.00 87.56 124 GLU A O 1
ATOM 1034 N N . VAL A 1 125 ? 20.776 -6.696 -16.547 1.00 77.88 125 VAL A N 1
ATOM 1035 C CA . VAL A 1 125 ? 21.471 -7.845 -17.144 1.00 77.88 125 VAL A CA 1
ATOM 1036 C C . VAL A 1 125 ? 20.991 -9.187 -16.573 1.00 77.88 125 VAL A C 1
ATOM 1038 O O . VAL A 1 125 ? 21.138 -9.509 -15.397 1.00 77.88 125 VAL A O 1
ATOM 1041 N N . ASN A 1 126 ? 20.446 -10.028 -17.453 1.00 58.56 126 ASN A N 1
ATOM 1042 C CA . ASN A 1 126 ? 19.824 -11.318 -17.130 1.00 58.56 126 ASN A CA 1
ATOM 1043 C C . ASN A 1 126 ? 20.867 -12.437 -16.880 1.00 58.56 126 ASN A C 1
ATOM 1045 O O . ASN A 1 126 ? 20.829 -13.492 -17.512 1.00 58.56 126 ASN A O 1
ATOM 1049 N N . THR A 1 127 ? 21.823 -12.192 -15.981 1.00 57.97 127 THR A N 1
ATOM 1050 C CA . THR A 1 127 ? 22.811 -13.175 -15.503 1.00 57.97 127 THR A CA 1
ATOM 1051 C C . THR A 1 127 ? 22.647 -13.416 -14.000 1.00 57.97 127 THR A C 1
ATOM 1053 O O . THR A 1 127 ? 22.019 -12.629 -13.294 1.00 57.97 127 THR A O 1
ATOM 1056 N N . LEU A 1 128 ? 23.260 -14.486 -13.479 1.00 54.56 128 LEU A N 1
ATOM 1057 C CA . LEU A 1 128 ? 23.233 -14.856 -12.051 1.00 54.56 128 LEU A CA 1
ATOM 1058 C C . LEU A 1 128 ? 23.852 -13.799 -11.104 1.00 54.56 128 LEU A C 1
ATOM 1060 O O . LEU A 1 128 ? 23.804 -13.960 -9.887 1.00 54.56 128 LEU A O 1
ATOM 1064 N N . ARG A 1 129 ? 24.438 -12.729 -11.657 1.00 59.03 129 ARG A N 1
ATOM 1065 C CA . ARG A 1 129 ? 25.000 -11.568 -10.954 1.00 59.03 129 ARG A CA 1
ATOM 1066 C C . ARG A 1 129 ? 24.548 -10.257 -11.614 1.00 59.03 129 ARG A C 1
ATOM 1068 O O . ARG A 1 129 ? 25.376 -9.385 -11.870 1.00 59.03 129 ARG A O 1
ATOM 1075 N N . GLY A 1 130 ? 23.256 -10.138 -11.933 1.00 68.81 130 GLY A N 1
ATOM 1076 C CA . GLY A 1 130 ? 22.679 -8.874 -12.403 1.00 68.81 130 GLY A CA 1
ATOM 1077 C C . GLY A 1 130 ? 23.078 -7.704 -11.491 1.00 68.81 130 GLY A C 1
ATOM 1078 O O . GLY A 1 130 ? 23.251 -7.884 -10.282 1.00 68.81 130 GLY A O 1
ATOM 1079 N N . ARG A 1 131 ? 23.273 -6.513 -12.061 1.00 84.56 131 ARG A N 1
ATOM 1080 C CA . ARG A 1 131 ? 23.747 -5.336 -11.318 1.00 84.56 131 ARG A CA 1
ATOM 1081 C C . ARG A 1 131 ? 22.557 -4.616 -10.691 1.00 84.56 131 ARG A C 1
ATOM 1083 O O . ARG A 1 131 ? 21.622 -4.266 -11.404 1.00 84.56 131 ARG A O 1
ATOM 1090 N N . PHE A 1 132 ? 22.594 -4.382 -9.378 1.00 87.31 132 PHE A N 1
ATOM 1091 C CA . PHE A 1 132 ? 21.598 -3.533 -8.719 1.00 87.31 132 PHE A CA 1
ATOM 1092 C C . PHE A 1 132 ? 21.688 -2.111 -9.280 1.00 87.31 132 PHE A C 1
ATOM 1094 O O . PHE A 1 132 ? 22.778 -1.549 -9.364 1.00 87.31 132 PHE A O 1
ATOM 1101 N N . THR A 1 133 ? 20.547 -1.547 -9.665 1.00 87.38 133 THR A N 1
ATOM 1102 C CA . THR A 1 133 ? 20.469 -0.233 -10.332 1.00 87.38 133 THR A CA 1
ATOM 1103 C C . THR A 1 133 ? 20.250 0.944 -9.382 1.00 87.38 133 THR A C 1
ATOM 1105 O O . THR A 1 133 ? 20.199 2.081 -9.832 1.00 87.38 133 THR A O 1
ATOM 1108 N N . GLY A 1 134 ? 20.049 0.695 -8.083 1.00 88.81 134 GLY A N 1
ATOM 1109 C CA . GLY A 1 134 ? 19.512 1.692 -7.147 1.00 88.81 134 GLY A CA 1
ATOM 1110 C C . GLY A 1 134 ? 17.978 1.760 -7.142 1.00 88.81 134 GLY A C 1
ATOM 1111 O O . GLY A 1 134 ? 17.384 2.149 -6.138 1.00 88.81 134 GLY A O 1
ATOM 1112 N N . ILE A 1 135 ? 17.315 1.316 -8.216 1.00 89.25 135 ILE A N 1
ATOM 1113 C CA . ILE A 1 135 ? 15.862 1.433 -8.373 1.00 89.25 135 ILE A CA 1
ATOM 1114 C C . ILE A 1 135 ? 15.144 0.381 -7.514 1.00 89.25 135 ILE A C 1
ATOM 1116 O O . ILE A 1 135 ? 15.337 -0.828 -7.678 1.00 89.25 135 ILE A O 1
ATOM 1120 N N . SER A 1 136 ? 14.279 0.858 -6.617 1.00 89.88 136 SER A N 1
ATOM 1121 C CA . SER A 1 136 ? 13.423 0.050 -5.739 1.00 89.88 136 SER A CA 1
ATOM 1122 C C . SER A 1 136 ? 11.941 0.231 -6.096 1.00 89.88 136 SER A C 1
ATOM 1124 O O . SER A 1 136 ? 11.534 1.291 -6.562 1.00 89.88 136 SER A O 1
ATOM 1126 N N . MET A 1 137 ? 11.110 -0.780 -5.836 1.00 89.81 137 MET A N 1
ATOM 1127 C CA . MET A 1 137 ? 9.648 -0.720 -5.967 1.00 89.81 137 MET A CA 1
ATOM 1128 C C . MET A 1 137 ? 8.988 -1.271 -4.706 1.00 89.81 137 MET A C 1
ATOM 1130 O O . MET A 1 137 ? 9.324 -2.364 -4.248 1.00 89.81 137 MET A O 1
ATOM 1134 N N . ILE A 1 138 ? 7.981 -0.559 -4.201 1.00 87.88 138 ILE A N 1
ATOM 1135 C CA . ILE A 1 138 ? 7.048 -1.085 -3.205 1.00 87.88 138 ILE A CA 1
ATOM 1136 C C . ILE A 1 138 ? 5.755 -1.465 -3.929 1.00 87.88 138 ILE A C 1
ATOM 1138 O O . ILE A 1 138 ? 5.067 -0.614 -4.482 1.00 87.88 138 ILE A O 1
ATOM 1142 N N . GLU A 1 139 ? 5.430 -2.754 -3.943 1.00 87.44 139 GLU A N 1
ATOM 1143 C CA . GLU A 1 139 ? 4.159 -3.256 -4.452 1.00 87.44 139 GLU A CA 1
ATOM 1144 C C . GLU A 1 139 ? 3.145 -3.366 -3.311 1.00 87.44 139 GLU A C 1
ATOM 1146 O O . GLU A 1 139 ? 3.406 -4.052 -2.320 1.00 87.44 139 GLU A O 1
ATOM 1151 N N . TYR A 1 140 ? 1.960 -2.792 -3.518 1.00 84.12 140 TYR A N 1
ATOM 1152 C CA . TYR A 1 140 ? 0.760 -3.071 -2.735 1.00 84.12 140 TYR A CA 1
ATOM 1153 C C . TYR A 1 140 ? -0.223 -3.910 -3.565 1.00 84.12 140 TYR A C 1
ATOM 1155 O O . TYR A 1 140 ? -0.388 -3.697 -4.767 1.00 84.12 140 TYR A O 1
ATOM 1163 N N . ARG A 1 141 ? -0.873 -4.895 -2.938 1.00 80.31 141 ARG A N 1
ATOM 1164 C CA . ARG A 1 141 ? -1.926 -5.721 -3.556 1.00 80.31 141 ARG A CA 1
ATOM 1165 C C . ARG A 1 141 ? -3.080 -5.934 -2.59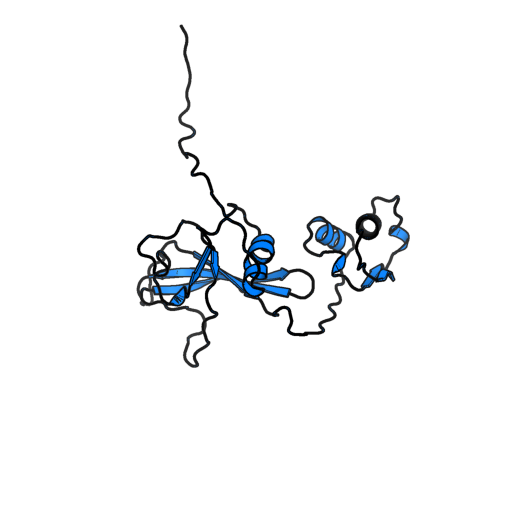9 1.00 80.31 141 ARG A C 1
ATOM 1167 O O . ARG A 1 141 ? -2.843 -6.429 -1.503 1.00 80.31 141 ARG A O 1
ATOM 1174 N N . LEU A 1 142 ? -4.308 -5.691 -3.043 1.00 75.50 142 LEU A N 1
ATOM 1175 C CA . LEU A 1 142 ? -5.486 -6.125 -2.294 1.00 75.50 142 LEU A CA 1
ATOM 1176 C C . LEU A 1 142 ? -5.654 -7.645 -2.376 1.00 75.50 142 LEU A C 1
ATOM 1178 O O . LEU A 1 142 ? -5.398 -8.258 -3.417 1.00 75.50 142 LEU A O 1
ATOM 1182 N N . THR A 1 143 ? -6.101 -8.240 -1.275 1.00 67.75 143 THR A N 1
ATOM 1183 C CA . THR A 1 143 ? -6.551 -9.639 -1.208 1.00 67.75 143 THR A CA 1
ATOM 1184 C C . THR A 1 143 ? -8.026 -9.758 -1.567 1.00 67.75 143 THR A C 1
ATOM 1186 O O . THR A 1 143 ? -8.387 -10.518 -2.464 1.00 67.75 143 THR A O 1
ATOM 1189 N N . ASN A 1 144 ? -8.851 -8.940 -0.918 1.00 60.84 144 ASN A N 1
ATOM 1190 C CA . ASN A 1 144 ? -10.275 -8.806 -1.159 1.00 60.84 144 ASN A CA 1
ATOM 1191 C C . ASN A 1 144 ? -10.507 -7.620 -2.099 1.00 60.84 144 ASN A C 1
ATOM 1193 O O . ASN A 1 144 ? -10.022 -6.518 -1.848 1.00 60.84 144 ASN A O 1
ATOM 1197 N N . ARG A 1 145 ? -11.249 -7.841 -3.189 1.00 48.69 145 ARG A N 1
ATOM 1198 C CA . ARG A 1 145 ? -11.831 -6.731 -3.953 1.00 48.69 145 ARG A CA 1
ATOM 1199 C C . ARG A 1 145 ? -13.063 -6.238 -3.191 1.00 48.69 145 ARG A C 1
ATOM 1201 O O . ARG A 1 145 ? -13.896 -7.096 -2.879 1.00 48.69 145 ARG A O 1
ATOM 1208 N N . PRO A 1 146 ? -13.235 -4.927 -2.947 1.00 45.16 146 PRO A N 1
ATOM 1209 C CA . PRO A 1 146 ? -14.534 -4.420 -2.517 1.00 45.16 146 PRO A CA 1
ATOM 1210 C C . PRO A 1 146 ? -15.599 -4.858 -3.539 1.00 45.16 146 PRO A C 1
ATOM 1212 O O . PRO A 1 146 ? -15.375 -4.787 -4.747 1.00 45.16 146 PRO A O 1
ATOM 1215 N N . GLY A 1 147 ? -16.714 -5.413 -3.055 1.00 46.41 147 GLY A N 1
ATOM 1216 C CA . GLY A 1 147 ? -17.797 -5.962 -3.886 1.00 46.41 147 GLY A CA 1
ATOM 1217 C C . GLY A 1 147 ? -17.802 -7.488 -4.073 1.00 46.41 147 GLY A C 1
ATOM 1218 O O . GLY A 1 147 ? -18.859 -8.051 -4.355 1.00 46.41 147 GLY A O 1
ATOM 1219 N N . ASN A 1 148 ? -16.692 -8.198 -3.835 1.00 42.88 148 ASN A N 1
ATOM 1220 C CA . ASN A 1 148 ? -16.768 -9.649 -3.633 1.00 42.88 148 ASN A CA 1
ATOM 1221 C C . ASN A 1 148 ? -17.183 -9.904 -2.181 1.00 42.88 148 ASN A C 1
ATOM 1223 O O . ASN A 1 148 ? -16.359 -9.752 -1.283 1.00 42.88 148 ASN A O 1
ATOM 1227 N N . ASN A 1 149 ? -18.441 -10.307 -1.966 1.00 39.28 149 ASN A N 1
ATOM 1228 C CA . ASN A 1 149 ? -19.015 -10.615 -0.650 1.00 39.28 149 ASN A CA 1
ATOM 1229 C C . ASN A 1 149 ? -18.328 -11.810 0.037 1.00 39.28 149 ASN A C 1
ATOM 1231 O O . ASN A 1 149 ? -18.883 -12.906 0.137 1.00 39.28 149 ASN A O 1
ATOM 1235 N N . VAL A 1 150 ? -17.133 -11.587 0.577 1.00 42.47 150 VAL A N 1
ATOM 1236 C CA . VAL A 1 150 ? -16.646 -12.352 1.717 1.00 42.47 150 VAL A CA 1
ATOM 1237 C C . VAL A 1 150 ? -17.401 -11.799 2.922 1.00 42.47 150 VAL A C 1
ATOM 1239 O O . VAL A 1 150 ? -17.018 -10.773 3.471 1.00 42.47 150 VAL A O 1
ATOM 1242 N N . ASN A 1 151 ? -18.487 -12.466 3.328 1.00 40.28 151 ASN A N 1
ATOM 1243 C CA . ASN A 1 151 ? -19.189 -12.202 4.594 1.00 40.28 151 ASN A CA 1
ATOM 1244 C C . ASN A 1 151 ? -18.321 -12.647 5.795 1.00 40.28 151 ASN A C 1
ATOM 1246 O O . ASN A 1 151 ? -18.730 -13.459 6.626 1.00 40.28 151 ASN A O 1
ATOM 1250 N N . GLY A 1 152 ? -17.089 -12.144 5.861 1.00 45.12 152 GLY A N 1
ATOM 1251 C CA . GLY A 1 152 ? -16.184 -12.310 6.982 1.00 45.12 152 GLY A CA 1
ATOM 1252 C C . GLY A 1 152 ? -16.621 -11.382 8.100 1.00 45.12 152 GLY A C 1
ATOM 1253 O O . GLY A 1 152 ? -16.167 -10.252 8.180 1.00 45.12 152 GLY A O 1
ATOM 1254 N N . ARG A 1 153 ? -17.502 -11.850 8.987 1.00 50.09 153 ARG A N 1
ATOM 1255 C CA . ARG A 1 153 ? -17.705 -11.165 10.268 1.00 50.09 153 ARG A CA 1
ATOM 1256 C C . ARG A 1 153 ? -16.470 -11.409 11.130 1.00 50.09 153 ARG A C 1
ATOM 1258 O O . ARG A 1 153 ? -16.374 -12.436 11.799 1.00 50.09 153 ARG A O 1
ATOM 1265 N N . PHE A 1 154 ? -15.507 -10.497 11.061 1.00 58.28 154 PHE A N 1
ATOM 1266 C CA . PHE A 1 154 ? -14.296 -10.560 11.868 1.00 58.28 154 PHE A CA 1
ATOM 1267 C C . PHE A 1 154 ? -14.613 -10.209 13.325 1.00 58.28 154 PHE A C 1
ATOM 1269 O O . PHE A 1 154 ? -15.184 -9.160 13.613 1.00 58.28 154 PHE A O 1
ATOM 1276 N N . VAL A 1 155 ? -14.227 -11.090 14.250 1.00 68.69 155 VAL A N 1
ATOM 1277 C CA . VAL A 1 155 ? -14.270 -10.817 15.692 1.00 68.69 155 VAL A CA 1
ATOM 1278 C C . VAL A 1 155 ? -12.888 -10.334 16.109 1.00 68.69 155 VAL A C 1
ATOM 1280 O O . VAL A 1 155 ? -11.919 -11.090 16.045 1.00 68.69 155 VAL A O 1
ATOM 1283 N N . LEU A 1 156 ? -12.793 -9.071 16.521 1.00 72.25 156 LEU A N 1
ATOM 1284 C CA . LEU A 1 156 ? -11.564 -8.481 17.039 1.00 72.25 156 LEU A CA 1
ATOM 1285 C C . LEU A 1 156 ? -11.628 -8.423 18.565 1.00 72.25 156 LEU A C 1
ATOM 1287 O O . LEU A 1 156 ? -12.419 -7.671 19.126 1.00 72.25 156 LEU A O 1
ATOM 1291 N N . VAL A 1 157 ? -10.769 -9.195 19.230 1.00 80.19 157 VAL A N 1
ATOM 1292 C CA . VAL A 1 157 ? -10.567 -9.124 20.683 1.00 80.19 157 VAL A CA 1
ATOM 1293 C C . VAL A 1 157 ? -9.298 -8.321 20.941 1.00 80.19 157 VAL A C 1
ATOM 1295 O O . VAL A 1 157 ? -8.218 -8.701 20.488 1.00 80.19 157 VAL A O 1
ATOM 1298 N N . MET A 1 158 ? -9.420 -7.198 21.643 1.00 82.00 158 MET A N 1
ATOM 1299 C CA . MET A 1 158 ? -8.297 -6.328 21.992 1.00 82.00 158 MET A CA 1
ATOM 1300 C C . MET A 1 158 ? -8.575 -5.595 23.305 1.00 82.00 158 MET A C 1
ATOM 1302 O O . MET A 1 158 ? -9.730 -5.412 23.680 1.00 82.00 158 MET A O 1
ATOM 1306 N N . THR A 1 159 ? -7.525 -5.147 23.994 1.00 90.88 159 THR A N 1
ATOM 1307 C CA . THR A 1 159 ? -7.694 -4.289 25.175 1.00 90.88 159 THR A CA 1
ATOM 1308 C C . THR A 1 159 ? -8.229 -2.914 24.757 1.00 90.88 159 THR A C 1
ATOM 1310 O O . THR A 1 159 ? -7.937 -2.453 23.645 1.00 90.88 159 THR A O 1
ATOM 1313 N N . PRO A 1 160 ? -8.965 -2.198 25.626 1.00 91.19 160 PRO A N 1
ATOM 1314 C CA . PRO A 1 160 ? -9.544 -0.911 25.249 1.00 91.19 160 PRO A CA 1
ATOM 1315 C C . PRO A 1 160 ? -8.496 0.161 24.944 1.00 91.19 160 PRO A C 1
ATOM 1317 O O . PRO A 1 160 ? -8.751 1.034 24.125 1.00 91.19 160 PRO A O 1
ATOM 1320 N N . GLN A 1 161 ? -7.285 0.067 25.506 1.00 91.25 161 GLN A N 1
ATOM 1321 C CA . GLN A 1 161 ? -6.175 0.947 25.127 1.00 91.25 161 GLN A CA 1
ATOM 1322 C C . GLN A 1 161 ? -5.762 0.762 23.656 1.00 91.25 161 GLN A C 1
ATOM 1324 O O . GLN A 1 161 ? -5.482 1.741 22.965 1.00 91.25 161 GLN A O 1
ATOM 1329 N N . ILE A 1 162 ? -5.740 -0.485 23.166 1.00 81.50 162 ILE A N 1
ATOM 1330 C CA . ILE A 1 162 ? -5.412 -0.801 21.769 1.00 81.50 162 ILE A CA 1
ATOM 1331 C C . ILE A 1 162 ? -6.549 -0.342 20.849 1.00 81.50 162 ILE A C 1
ATOM 1333 O O . ILE A 1 162 ? -6.279 0.259 19.809 1.00 81.50 162 ILE A O 1
ATOM 1337 N N . LEU A 1 163 ? -7.812 -0.561 21.235 1.00 87.88 163 LEU A N 1
ATOM 1338 C CA . LEU A 1 163 ? -8.956 -0.083 20.453 1.00 87.88 163 LEU A CA 1
ATOM 1339 C C . LEU A 1 163 ? -8.978 1.445 20.359 1.00 87.88 163 LEU A C 1
ATOM 1341 O O . LEU A 1 163 ? -9.096 1.979 19.259 1.00 87.88 163 LEU A O 1
ATOM 1345 N N . LEU A 1 164 ? -8.796 2.141 21.483 1.00 90.94 164 LEU A N 1
ATOM 1346 C CA . LEU A 1 164 ? -8.728 3.598 21.520 1.00 90.94 164 LEU A CA 1
ATOM 1347 C C . LEU A 1 164 ? -7.617 4.128 20.608 1.00 90.94 164 LEU A C 1
ATOM 1349 O O . LEU A 1 164 ? -7.883 4.989 19.780 1.00 90.94 164 LEU A O 1
ATOM 1353 N N . HIS A 1 165 ? -6.404 3.572 20.689 1.00 84.31 165 HIS A N 1
ATOM 1354 C CA . HIS A 1 165 ? -5.303 3.959 19.802 1.00 84.31 165 HIS A CA 1
ATOM 1355 C C . HIS A 1 165 ? -5.663 3.768 18.317 1.00 84.31 165 HIS A C 1
ATOM 1357 O O . HIS A 1 165 ? -5.458 4.674 17.508 1.00 84.31 165 HIS A O 1
ATOM 1363 N N . ASN A 1 166 ? -6.264 2.630 17.954 1.00 79.44 166 ASN A N 1
ATOM 1364 C CA . ASN A 1 166 ? -6.688 2.369 16.577 1.00 79.44 166 ASN A CA 1
ATOM 1365 C C . ASN A 1 166 ? -7.787 3.323 16.084 1.00 79.44 166 ASN A C 1
ATOM 1367 O O . ASN A 1 166 ? -7.763 3.701 14.914 1.00 79.44 166 ASN A O 1
ATOM 1371 N N . LEU A 1 167 ? -8.718 3.723 16.954 1.00 84.25 167 LEU A N 1
ATOM 1372 C CA . LEU A 1 167 ? -9.761 4.702 16.635 1.00 84.25 167 LEU A CA 1
ATOM 1373 C C . LEU A 1 167 ? -9.186 6.123 16.519 1.00 84.25 167 LEU A C 1
ATOM 1375 O O . LEU A 1 167 ? -9.470 6.814 15.546 1.00 84.25 167 LEU A O 1
ATOM 1379 N N . SER A 1 168 ? -8.334 6.552 17.456 1.00 84.88 168 SER A N 1
ATOM 1380 C CA . SER A 1 168 ? -7.738 7.899 17.474 1.00 84.88 168 SER A CA 1
ATOM 1381 C C . SER A 1 168 ? -6.791 8.175 16.301 1.00 84.88 168 SER A C 1
ATOM 1383 O O . SER A 1 168 ? -6.682 9.320 15.873 1.00 84.88 168 SER A O 1
ATOM 1385 N N . HIS A 1 169 ? -6.129 7.149 15.759 1.00 78.00 169 HIS A N 1
ATOM 1386 C CA . HIS A 1 169 ? -5.319 7.254 14.536 1.00 78.00 169 HIS A CA 1
ATOM 1387 C C . HIS A 1 169 ? -6.082 6.850 13.259 1.00 78.00 169 HIS A C 1
ATOM 1389 O O . HIS A 1 169 ? -5.493 6.781 12.177 1.00 78.00 169 HIS A O 1
ATOM 1395 N N . CYS A 1 170 ? -7.390 6.583 13.365 1.00 69.81 170 CYS A N 1
ATOM 1396 C CA . CYS A 1 170 ? -8.257 6.138 12.272 1.00 69.81 170 CYS A CA 1
ATOM 1397 C C . CYS A 1 170 ? -7.742 4.886 11.522 1.00 69.81 170 CYS A C 1
ATOM 1399 O O . CYS A 1 170 ? -8.059 4.692 10.350 1.00 69.81 170 CYS A O 1
ATOM 1401 N N . PHE A 1 171 ? -6.973 4.013 12.188 1.00 68.75 171 PHE A N 1
ATOM 1402 C CA . PHE A 1 171 ? -6.625 2.677 11.676 1.00 68.75 171 PHE A CA 1
ATOM 1403 C C . PHE A 1 171 ? -7.860 1.768 11.613 1.00 68.75 171 PHE A C 1
ATOM 1405 O O . PHE A 1 171 ? -7.991 0.938 10.714 1.00 68.75 171 PHE A O 1
ATOM 1412 N N . ILE A 1 172 ? -8.785 1.961 12.556 1.00 72.94 172 ILE A N 1
ATOM 1413 C CA . ILE A 1 172 ? -10.154 1.450 12.517 1.00 72.94 172 ILE A CA 1
ATOM 1414 C C . ILE A 1 172 ? -11.067 2.672 12.638 1.00 72.94 172 ILE A C 1
ATOM 1416 O O . ILE A 1 172 ? -10.806 3.556 13.449 1.00 72.94 172 ILE A O 1
ATOM 1420 N N . ARG A 1 173 ? -12.133 2.741 11.838 1.00 78.12 173 ARG A N 1
ATOM 1421 C CA . ARG A 1 173 ? -13.162 3.788 11.957 1.00 78.12 173 ARG A CA 1
ATOM 1422 C C . ARG A 1 173 ? -14.338 3.239 12.769 1.00 78.12 173 ARG A C 1
ATOM 1424 O O . ARG A 1 173 ? -14.645 2.054 12.669 1.00 78.12 173 ARG A O 1
ATOM 1431 N N . ILE A 1 174 ? -15.000 4.063 13.581 1.00 85.00 174 ILE A N 1
ATOM 1432 C CA . ILE A 1 174 ? -16.096 3.574 14.440 1.00 85.00 174 ILE A CA 1
ATOM 1433 C C . ILE A 1 174 ? -17.282 3.051 13.602 1.00 85.00 174 ILE A C 1
ATOM 1435 O O . ILE A 1 174 ? -17.840 2.008 13.910 1.00 85.00 174 ILE A O 1
ATOM 1439 N N . GLU A 1 175 ? -17.571 3.706 12.475 1.00 80.25 175 GLU A N 1
ATOM 1440 C CA . GLU A 1 175 ? -18.618 3.375 11.486 1.00 80.25 175 GLU A CA 1
ATOM 1441 C C . GLU A 1 175 ? -18.526 1.975 10.852 1.00 80.25 175 GLU A C 1
ATOM 1443 O O . GLU A 1 175 ? -19.543 1.446 10.401 1.00 80.25 175 GLU A O 1
ATOM 1448 N N . ILE A 1 176 ? -17.335 1.364 10.788 1.00 72.12 176 ILE A N 1
ATOM 1449 C CA . ILE A 1 176 ? -17.179 0.020 10.207 1.00 72.12 176 ILE A CA 1
ATOM 1450 C C . ILE A 1 176 ? -17.401 -1.088 11.247 1.00 72.12 176 ILE A C 1
ATOM 1452 O O . ILE A 1 176 ? -17.704 -2.220 10.876 1.00 72.12 176 ILE A O 1
ATOM 1456 N N . ILE A 1 177 ? -17.317 -0.780 12.546 1.00 81.94 177 ILE A N 1
ATOM 1457 C CA . ILE A 1 177 ? -17.593 -1.743 13.617 1.00 81.94 177 ILE A CA 1
ATOM 1458 C C . ILE A 1 177 ? -19.110 -1.970 13.693 1.00 81.94 177 ILE A C 1
ATOM 1460 O O . ILE A 1 177 ? -19.871 -1.060 13.996 1.00 81.94 177 ILE A O 1
ATOM 1464 N N . ALA A 1 178 ? -19.567 -3.198 13.441 1.00 81.62 178 ALA A N 1
ATOM 1465 C CA . ALA A 1 178 ? -20.996 -3.529 13.492 1.00 81.62 178 ALA A CA 1
ATOM 1466 C C . ALA A 1 178 ? -21.522 -3.770 14.921 1.00 81.62 178 ALA A C 1
ATOM 1468 O O . ALA A 1 178 ? -22.697 -3.532 15.194 1.00 81.62 178 ALA A O 1
ATOM 1469 N N . LEU A 1 179 ? -20.664 -4.265 15.817 1.00 83.44 179 LEU A N 1
ATOM 1470 C CA . LEU A 1 179 ? -20.991 -4.615 17.198 1.00 83.44 179 LEU A CA 1
ATOM 1471 C C . LEU A 1 179 ? -19.786 -4.320 18.094 1.00 83.44 179 LEU A C 1
ATOM 1473 O O . LEU A 1 179 ? -18.677 -4.768 17.798 1.00 83.44 179 LEU A O 1
ATOM 1477 N N . LEU A 1 180 ? -20.016 -3.592 19.182 1.00 89.56 180 LEU A N 1
ATOM 1478 C CA . LEU A 1 180 ? -19.038 -3.281 20.216 1.00 89.56 180 LEU A CA 1
ATOM 1479 C C . LEU A 1 180 ? -19.528 -3.864 21.547 1.00 89.56 180 LEU A C 1
ATOM 1481 O O . LEU A 1 180 ? -20.651 -3.584 21.955 1.00 89.56 180 LEU A O 1
ATOM 1485 N N . ILE A 1 181 ? -18.694 -4.679 22.196 1.00 88.81 181 ILE A N 1
ATOM 1486 C CA . ILE A 1 181 ? -18.972 -5.323 23.490 1.00 88.81 181 ILE A CA 1
ATOM 1487 C C . ILE A 1 181 ? -17.845 -4.951 24.450 1.00 88.81 181 ILE A C 1
ATOM 1489 O O . ILE A 1 181 ? -16.674 -5.056 24.076 1.00 88.81 181 ILE A O 1
ATOM 1493 N N . PHE A 1 182 ? -18.184 -4.566 25.680 1.00 90.94 182 PHE A N 1
ATOM 1494 C CA . PHE A 1 182 ? -17.215 -4.314 26.751 1.00 90.94 182 PHE A CA 1
ATOM 1495 C C . PHE A 1 182 ? -17.404 -5.316 27.895 1.00 90.94 182 PHE A C 1
ATOM 1497 O O . PHE A 1 182 ? -18.482 -5.398 28.477 1.00 90.94 182 PHE A O 1
ATOM 1504 N N . ASP A 1 183 ? -16.342 -6.040 28.248 1.00 85.62 183 ASP A N 1
ATOM 1505 C CA . ASP A 1 183 ? -16.333 -7.007 29.357 1.00 85.62 183 ASP A CA 1
ATOM 1506 C C . ASP A 1 183 ? -16.522 -6.340 30.733 1.00 85.62 183 ASP A C 1
ATOM 1508 O O . ASP A 1 183 ? -17.264 -6.828 31.580 1.00 85.62 183 ASP A O 1
ATOM 1512 N N . GLU A 1 184 ? -15.902 -5.178 30.924 1.00 87.31 184 GLU A N 1
ATOM 1513 C CA . GLU A 1 184 ? -15.910 -4.384 32.152 1.00 87.31 184 GLU A CA 1
ATOM 1514 C C . GLU A 1 184 ? -16.543 -3.000 31.895 1.00 87.31 184 GLU A C 1
ATOM 1516 O O . GLU A 1 184 ? -15.969 -1.940 32.172 1.00 87.31 184 GLU A O 1
ATOM 1521 N N . CYS A 1 185 ? -17.762 -3.001 31.342 1.00 83.19 185 CYS A N 1
ATOM 1522 C CA . CYS A 1 185 ? -18.482 -1.804 30.883 1.00 83.19 185 CYS A CA 1
ATOM 1523 C C . CYS A 1 185 ? -18.686 -0.708 31.953 1.00 83.19 185 CYS A C 1
ATOM 1525 O O . CYS A 1 185 ? -18.865 0.460 31.612 1.00 83.19 185 CYS A O 1
ATOM 1527 N N . ARG A 1 186 ? -18.573 -1.034 33.250 1.00 86.06 186 ARG A N 1
ATOM 1528 C CA . ARG A 1 186 ? -18.607 -0.064 34.365 1.00 86.06 186 ARG A CA 1
ATOM 1529 C C . ARG A 1 186 ? -17.556 1.048 34.264 1.00 86.06 186 ARG A C 1
ATOM 1531 O O . ARG A 1 186 ? -17.774 2.123 34.811 1.00 86.06 186 ARG A O 1
ATOM 1538 N N . TYR A 1 187 ? -16.447 0.822 33.554 1.00 86.81 187 TYR A N 1
ATOM 1539 C CA . TYR A 1 187 ? -15.429 1.849 33.304 1.00 86.81 187 TYR A CA 1
ATOM 1540 C C . TYR A 1 187 ? -15.678 2.671 32.020 1.00 86.81 187 TYR A C 1
ATOM 1542 O O . TYR A 1 187 ? -14.831 3.470 31.629 1.00 86.81 187 TYR A O 1
ATOM 1550 N N . ALA A 1 188 ? -16.815 2.492 31.338 1.00 83.62 188 ALA A N 1
ATOM 1551 C CA . ALA A 1 188 ? -17.210 3.267 30.154 1.00 83.62 188 ALA A CA 1
ATOM 1552 C C . ALA A 1 188 ? -17.937 4.589 30.496 1.00 83.62 188 ALA A C 1
ATOM 1554 O O . ALA A 1 188 ? -18.549 5.213 29.630 1.00 83.62 188 ALA A O 1
ATOM 1555 N N . GLN A 1 189 ? -17.887 5.018 31.762 1.00 85.06 189 GLN A N 1
ATOM 1556 C CA . GLN A 1 189 ? -18.517 6.247 32.249 1.00 85.06 189 GLN A CA 1
ATOM 1557 C C . GLN A 1 189 ? -17.899 7.483 31.589 1.00 85.06 189 GLN A C 1
ATOM 1559 O O . GLN A 1 189 ? -16.699 7.724 31.734 1.00 85.06 189 GLN A O 1
ATOM 1564 N N . LEU A 1 190 ? -18.735 8.281 30.914 1.00 76.06 190 LEU A N 1
ATOM 1565 C CA . LEU A 1 190 ? -18.330 9.405 30.057 1.00 76.06 190 LEU A CA 1
ATOM 1566 C C . LEU A 1 190 ? -17.451 10.459 30.753 1.00 76.06 190 LEU A C 1
ATOM 1568 O O . LEU A 1 190 ? -16.674 11.139 30.093 1.00 76.06 190 LEU A O 1
ATOM 1572 N N . GLU A 1 191 ? -17.563 10.594 32.071 1.00 78.88 191 GLU A N 1
ATOM 1573 C CA . GLU A 1 191 ? -16.820 11.572 32.878 1.00 78.88 191 GLU A CA 1
ATOM 1574 C C . GLU A 1 191 ? -15.409 11.097 33.268 1.00 78.88 191 GLU A C 1
ATOM 1576 O O . GLU A 1 191 ? -14.610 11.879 33.778 1.00 78.88 191 GLU A O 1
ATOM 1581 N N . SER A 1 192 ? -15.071 9.829 33.016 1.00 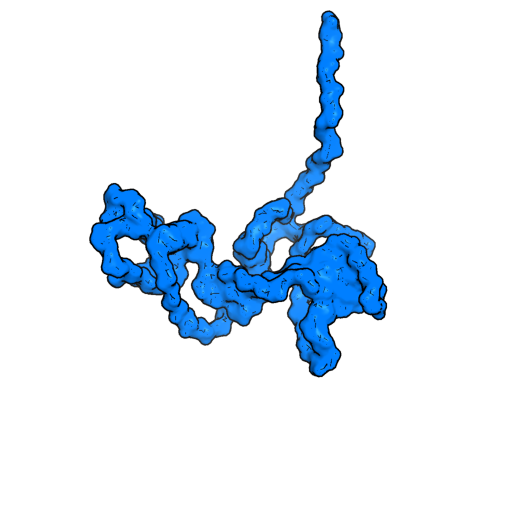85.31 192 SER A N 1
ATOM 1582 C CA . SER A 1 192 ? -13.748 9.280 33.322 1.00 85.31 192 SER A CA 1
ATOM 1583 C C . SER A 1 192 ? -12.753 9.447 32.163 1.00 85.31 192 SER A C 1
ATOM 1585 O O . SER A 1 192 ? -13.134 9.626 31.003 1.00 85.31 192 SER A O 1
ATOM 1587 N N . ASN A 1 193 ? -11.462 9.328 32.490 1.00 86.94 193 ASN A N 1
ATOM 1588 C CA . ASN A 1 193 ? -10.353 9.232 31.528 1.00 86.94 193 ASN A CA 1
ATOM 1589 C C . ASN A 1 193 ? -9.988 7.766 31.210 1.00 86.94 193 ASN A C 1
ATOM 1591 O O . ASN A 1 193 ? -8.888 7.482 30.737 1.00 86.94 193 ASN A O 1
ATOM 1595 N N . HIS A 1 194 ? -10.861 6.806 31.536 1.00 93.12 194 HIS A N 1
ATOM 1596 C CA . HIS A 1 194 ? -10.604 5.402 31.233 1.00 93.12 194 HIS A CA 1
AT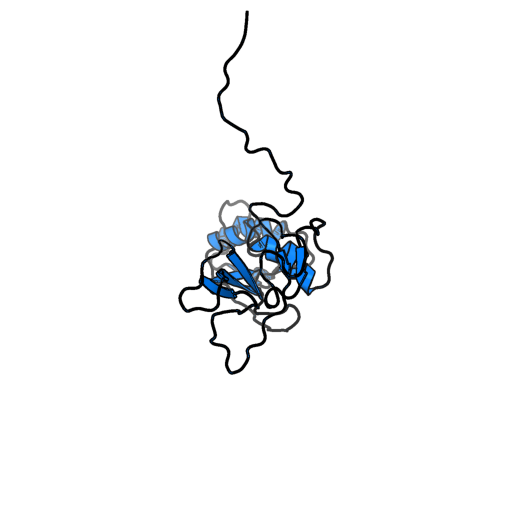OM 1597 C C . HIS A 1 194 ? -10.731 5.158 29.716 1.00 93.12 194 HIS A C 1
ATOM 1599 O O . HIS A 1 194 ? -11.617 5.744 29.092 1.00 93.12 194 HIS A O 1
ATOM 1605 N N . PRO A 1 195 ? -9.934 4.265 29.095 1.00 91.88 195 PRO A N 1
ATOM 1606 C CA . PRO A 1 195 ? -9.982 4.076 27.644 1.00 91.88 195 PRO A CA 1
ATOM 1607 C C . PRO A 1 195 ? -11.365 3.697 27.092 1.00 91.88 195 PRO A C 1
ATOM 1609 O O . PRO A 1 195 ? -11.725 4.155 26.012 1.00 91.88 195 PRO A O 1
ATOM 1612 N N . TYR A 1 196 ? -12.188 2.953 27.848 1.00 93.75 196 TYR A N 1
ATOM 1613 C CA . TYR A 1 196 ? -13.594 2.716 27.476 1.00 93.75 196 TYR A CA 1
ATOM 1614 C C . TYR A 1 196 ? -14.418 4.013 27.380 1.00 93.75 196 TYR A C 1
ATOM 1616 O O . TYR A 1 196 ? -15.212 4.157 26.454 1.00 93.75 196 TYR A O 1
ATOM 1624 N N . ALA A 1 197 ? -14.225 4.974 28.285 1.00 92.62 197 ALA A N 1
ATOM 1625 C CA . ALA A 1 197 ? -14.934 6.251 28.255 1.00 92.62 197 ALA A CA 1
ATOM 1626 C C . ALA A 1 197 ? -14.511 7.129 27.070 1.00 92.62 197 ALA A C 1
ATOM 1628 O O . ALA A 1 197 ? -15.363 7.751 26.441 1.00 92.62 197 ALA A O 1
ATOM 1629 N N . GLU A 1 198 ? -13.225 7.136 26.709 1.00 93.56 198 GLU A N 1
ATOM 1630 C CA . GLU A 1 198 ? -12.748 7.813 25.495 1.00 93.56 198 GLU A CA 1
ATOM 1631 C C . GLU A 1 198 ? -13.328 7.185 24.218 1.00 93.56 198 GLU A C 1
ATOM 1633 O O . GLU A 1 198 ? -13.780 7.905 23.328 1.00 93.56 198 GLU A O 1
ATOM 1638 N N . ILE A 1 199 ? -13.423 5.851 24.151 1.00 92.38 199 ILE A N 1
ATOM 1639 C CA . ILE A 1 199 ? -14.109 5.160 23.047 1.00 92.38 199 ILE A CA 1
ATOM 1640 C C . ILE A 1 199 ? -15.589 5.575 22.987 1.00 92.38 199 ILE A C 1
ATOM 1642 O O . ILE A 1 199 ? -16.092 5.871 21.903 1.00 92.38 199 ILE A O 1
ATOM 1646 N N . MET A 1 200 ? -16.276 5.684 24.130 1.00 91.12 200 MET A N 1
ATOM 1647 C CA . MET A 1 200 ? -17.660 6.174 24.165 1.00 91.12 200 MET A CA 1
ATOM 1648 C C . MET A 1 200 ? -17.787 7.647 23.749 1.00 91.12 200 MET A C 1
ATOM 1650 O O . MET A 1 200 ? -18.751 8.000 23.072 1.00 91.12 200 MET A O 1
ATOM 1654 N N . LYS A 1 201 ? -16.813 8.509 24.075 1.00 89.38 201 LYS A N 1
ATOM 1655 C CA . LYS A 1 201 ? -16.768 9.898 23.578 1.00 89.38 201 LYS A CA 1
ATOM 1656 C C . LYS A 1 201 ? -16.627 9.942 22.054 1.00 89.38 201 LYS A C 1
ATOM 1658 O O . LYS A 1 201 ? -17.257 10.790 21.432 1.00 89.38 201 LYS A O 1
ATOM 1663 N N . ILE A 1 202 ? -15.847 9.042 21.447 1.00 87.75 202 ILE A N 1
ATOM 1664 C CA . ILE A 1 202 ? -15.753 8.904 19.981 1.00 87.75 202 ILE A CA 1
ATOM 1665 C C . ILE A 1 202 ? -17.089 8.414 19.403 1.00 87.75 202 ILE A C 1
ATOM 1667 O O . ILE A 1 202 ? -17.593 9.004 18.451 1.00 87.75 202 ILE A O 1
ATOM 1671 N N . PHE A 1 203 ? -17.690 7.385 20.009 1.00 87.44 203 PHE A N 1
ATOM 1672 C CA . PHE A 1 203 ? -18.971 6.809 19.588 1.00 87.44 203 PHE A CA 1
ATOM 1673 C C . PHE A 1 203 ? -20.111 7.839 19.581 1.00 87.44 203 PHE A C 1
ATOM 1675 O O . PHE A 1 203 ? -20.799 7.973 18.576 1.00 87.44 203 PHE A O 1
ATOM 1682 N N . TYR A 1 204 ? -20.286 8.612 20.658 1.00 83.50 204 TYR A N 1
ATOM 1683 C CA . TYR A 1 204 ? -21.370 9.600 20.754 1.00 83.50 204 TYR A CA 1
ATOM 1684 C C . TYR A 1 204 ? -21.096 10.927 20.024 1.00 83.50 204 TYR A C 1
ATOM 1686 O O . TYR A 1 204 ? -22.031 11.690 19.800 1.00 83.50 204 TYR A O 1
ATOM 1694 N N . LYS A 1 205 ? -19.843 11.225 19.646 1.00 80.81 205 LYS A N 1
ATOM 1695 C CA . LYS A 1 205 ? -19.511 12.380 18.784 1.00 80.81 205 LYS A CA 1
ATOM 1696 C C . LYS A 1 205 ? -1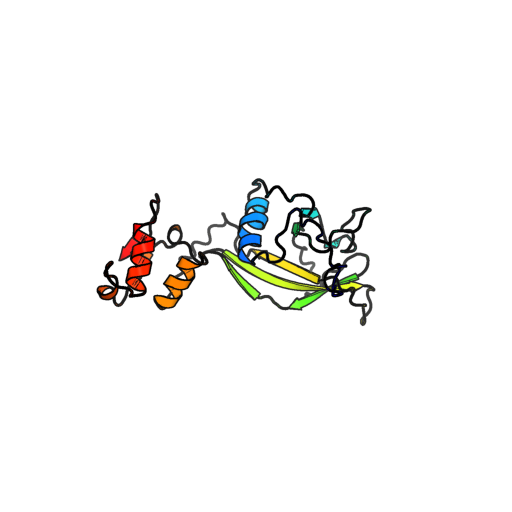9.678 12.093 17.291 1.00 80.81 205 LYS A C 1
ATOM 1698 O O . LYS A 1 205 ? -19.660 13.029 16.496 1.00 80.81 205 LYS A O 1
ATOM 1703 N N . ALA A 1 206 ? -19.794 10.827 16.901 1.00 70.81 206 ALA A N 1
ATOM 1704 C CA . ALA A 1 206 ? -20.004 10.435 15.518 1.00 70.81 206 ALA A CA 1
ATOM 1705 C C . ALA A 1 206 ? -21.466 10.687 15.107 1.00 70.81 206 ALA A C 1
ATOM 1707 O O . ALA A 1 206 ? -22.316 9.806 15.215 1.00 70.81 206 ALA A O 1
ATOM 1708 N N . ASP A 1 207 ? -21.740 11.896 14.614 1.00 64.75 207 ASP A N 1
ATOM 1709 C CA . ASP A 1 207 ? -23.019 12.282 14.004 1.00 64.75 207 ASP A CA 1
ATOM 1710 C C . ASP A 1 207 ? -23.184 11.581 12.641 1.00 64.75 207 ASP A C 1
ATOM 1712 O O . ASP A 1 207 ? -22.880 12.129 11.581 1.00 64.75 207 ASP A O 1
ATOM 1716 N N . MET A 1 208 ? -23.523 10.287 12.680 1.00 62.97 208 MET A N 1
ATOM 1717 C CA . MET A 1 208 ? -23.457 9.390 11.526 1.00 62.97 208 MET A CA 1
ATOM 1718 C C . MET A 1 208 ? -24.661 8.451 11.422 1.00 62.97 208 MET A C 1
ATOM 1720 O O . MET A 1 208 ? -25.122 7.862 12.396 1.00 62.97 208 MET A O 1
ATOM 1724 N N . ALA A 1 209 ? -25.112 8.226 10.184 1.00 59.50 209 ALA A N 1
ATOM 1725 C CA . ALA A 1 209 ? -26.264 7.378 9.855 1.00 59.50 209 ALA A CA 1
ATOM 1726 C C . ALA A 1 209 ? -26.068 5.872 10.148 1.00 59.50 209 ALA A C 1
ATOM 1728 O O . ALA A 1 209 ? -27.018 5.094 10.044 1.00 59.50 209 ALA A O 1
ATOM 1729 N N . LYS A 1 210 ? -24.845 5.446 10.492 1.00 65.75 210 LYS A N 1
ATOM 1730 C CA . LYS A 1 210 ? -24.516 4.099 10.972 1.00 65.75 210 LYS A CA 1
ATOM 1731 C C . LYS A 1 210 ? -23.509 4.184 12.115 1.00 65.75 210 LYS A C 1
ATOM 1733 O O . LYS A 1 210 ? -22.343 4.504 11.899 1.00 65.75 210 LYS A O 1
ATOM 1738 N N . LEU A 1 211 ? -23.973 3.834 13.308 1.00 80.19 211 LEU A N 1
ATOM 1739 C CA . LEU A 1 211 ? -23.142 3.551 14.474 1.00 80.19 211 LEU A CA 1
ATOM 1740 C C . LEU A 1 211 ? -23.128 2.036 14.744 1.00 80.19 211 LEU A C 1
ATOM 1742 O O . LEU A 1 211 ? -24.074 1.346 14.345 1.00 80.19 211 LEU A O 1
ATOM 1746 N N . PRO A 1 212 ? -22.095 1.511 15.430 1.00 81.56 212 PRO A N 1
ATOM 1747 C CA . PRO A 1 212 ? -22.122 0.154 15.962 1.00 81.56 212 PRO A CA 1
ATOM 1748 C C . PRO A 1 212 ? -23.346 -0.079 16.848 1.00 81.56 212 PRO A C 1
ATOM 1750 O O . PRO A 1 212 ? -23.765 0.813 17.588 1.00 81.56 212 PRO A O 1
ATOM 1753 N N . TYR A 1 213 ? -23.844 -1.313 16.881 1.00 85.25 213 TYR A N 1
ATOM 1754 C CA . TYR A 1 213 ? -24.614 -1.748 18.041 1.00 85.25 213 TYR A CA 1
ATOM 1755 C C . TYR A 1 213 ? -23.673 -1.839 19.247 1.00 85.25 213 TYR A C 1
ATOM 1757 O O . TYR A 1 213 ? -22.610 -2.451 19.155 1.00 85.25 213 TYR A O 1
ATOM 1765 N N . LEU A 1 214 ? -24.054 -1.230 20.366 1.00 84.25 214 LEU A N 1
ATOM 1766 C CA . LEU A 1 214 ? -23.391 -1.403 21.657 1.00 84.25 214 LEU A CA 1
ATOM 1767 C C . LEU A 1 214 ? -24.163 -2.462 22.453 1.00 84.25 214 LEU A C 1
ATOM 1769 O O . LEU A 1 214 ? -25.392 -2.376 22.523 1.00 84.25 214 LEU A O 1
ATOM 1773 N N . ALA A 1 215 ? -23.457 -3.443 23.018 1.00 78.56 215 ALA A N 1
ATOM 1774 C CA . ALA A 1 215 ? -24.022 -4.541 23.808 1.00 78.56 215 ALA A CA 1
ATOM 1775 C C . ALA A 1 215 ? -23.264 -4.745 25.129 1.00 78.56 215 ALA A C 1
ATOM 1777 O O . ALA A 1 215 ? -22.023 -4.568 25.131 1.00 78.56 215 ALA A O 1
#

Radius of gyration: 23.55 Å; chains: 1; bounding box: 58×71×58 Å